Protein AF-A0A441VX85-F1 (afdb_monomer)

Foldseek 3Di:
DDDDDDDPPPPPPPPPPPPPPDPPPQVQFQHFPVVVDVSLDPQKDKDKFWDKEFPFKFFLQWAADLFPHHGIDDPDPDDDDPPDDPPLGMDGDRPDIDTDPQKMWMWIDRHQFWIWIFMDGNRGTFKIKIFTQQAPDWDWDDPPPCPPDPDIDTFGDAGNQDDDPVQVVVVVVQVVVVQKAWDPHPHDDLPPCSLVVPLDPDCNVVVSVVVVQDELDDPDPSPSDDDPPPWDKIKIKHKAPPPVQKIKIWIKIFTWDDDPPDTDRDGIGTGMMMIGRRVNSSVSSVVCVVVVVVVSVVSNVSSVVSVVVVVVVVVVVCVVVVVDD

Sequence (325 aa):
MKSVLLGACLALSLSSTAPAQTFDWSGHLGKPFADLEAALGKAAQCDRGGFSIPVKWVGLDTTLEDDLYDPVRTNDFAPITLSGPVDLSSDRDEERFFKVDRVSYLTCVLGREATATAYAADDLVVRINIEYDRCESRAKRKPFGFQDTTFEFFACEGVDMTEKNFDTALYQSIKARGKPGYNKQGDPGMLNFAWSGSAHGAFAATERRTMVDFGCDIRGEASRQLPPSVMKYRCLIDVENGDPSRWSATAMYEIFSPGIVFDDVSTRLTARRLFIDMPAEQAAAAAIRPELQAMIDGIKTQISDRKAQKASDDGAVSNVLGAGN

Secondary structure (DSSP, 8-state):
------------------------SGGGTTS-HHHHHHHHGGGEEEEEEEEEEE--EEETT-EE-S-SSS-EE--------TTS---SSEEE-TT-EEEEEEEEEEEEEETTTEEEEEEEETTEEEEEEEEE--EEEEEEEPPTT-TT----EEEEEEE-----HHHHHHHHHHHHHT--EEESSSSS-TT-TTTTS---STTHHHHHHHHHH-SS----SS----S-TTS-EEEEEEEEEEETTEEEEEEEEEEEEPPSSS-EEEEEEEEEEEEEEHHHHHHHHHHHHHHHHHHHHHHHHHHHHHHHHHHHHHHHHHHHTT---

pLDDT: mean 75.91, std 17.59, range [29.48, 96.12]

Solvent-accessible surface area (backbone atoms only — not comparable to full-atom values): 18665 Å² total; per-residue (Å²): 138,82,88,87,81,87,81,80,78,75,75,74,74,74,75,72,77,64,75,74,78,74,79,65,67,71,80,41,54,71,31,43,63,68,60,50,51,61,71,54,36,92,63,39,53,72,50,76,48,80,35,65,36,78,56,39,64,45,38,79,73,44,46,80,52,89,38,71,78,71,26,75,44,53,82,78,81,72,77,88,62,94,86,55,81,82,70,50,66,50,48,78,38,88,85,37,60,48,77,39,89,56,33,34,36,38,42,27,36,41,68,83,50,29,38,36,41,34,34,21,45,80,58,24,23,24,35,38,41,35,40,42,50,36,49,58,38,73,42,79,37,62,60,88,95,44,90,87,55,88,61,67,44,75,33,48,44,60,53,49,79,72,71,46,76,66,28,58,53,50,50,52,53,48,59,73,68,72,40,80,16,22,28,97,76,65,63,50,38,93,84,34,59,65,22,48,70,54,70,56,74,95,49,24,66,58,54,53,54,59,46,69,73,52,52,60,69,70,98,50,98,62,53,59,47,80,70,66,96,86,60,54,65,33,30,41,36,34,49,52,37,94,42,72,52,49,32,35,38,40,15,23,37,38,31,44,41,90,47,99,86,57,69,41,81,71,43,50,43,58,31,31,37,38,38,38,32,47,63,55,38,46,51,46,20,59,69,50,41,66,63,54,48,52,55,51,50,54,51,37,48,52,32,49,51,53,44,51,49,51,55,50,51,52,48,52,51,35,48,75,70,68,70,55,133

Radius of gyration: 26.89 Å; Cα contacts (8 Å, |Δi|>4): 531; chains: 1; bounding box: 54×55×121 Å

Mean predicted aligned error: 12.16 Å

Structure (mmCIF, N/CA/C/O backbone):
data_AF-A0A441VX85-F1
#
_entry.id   AF-A0A441VX85-F1
#
loop_
_atom_site.group_PDB
_atom_site.id
_atom_site.type_symbol
_atom_site.label_atom_id
_atom_site.label_alt_id
_atom_site.label_comp_id
_atom_site.label_asym_id
_atom_site.label_entity_id
_atom_site.label_seq_id
_atom_site.pdbx_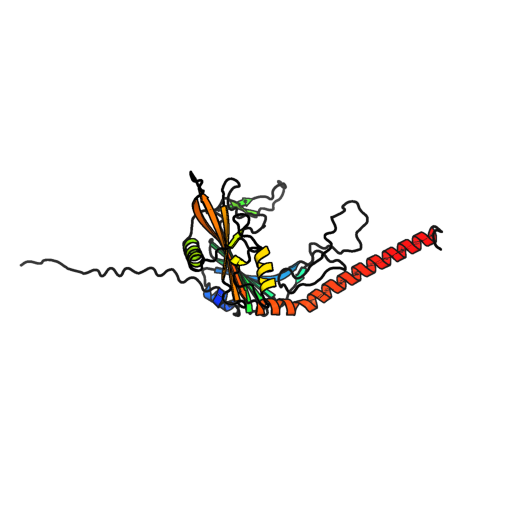PDB_ins_code
_atom_site.Cartn_x
_atom_site.Cartn_y
_atom_site.Cartn_z
_atom_site.occupancy
_atom_site.B_iso_or_equiv
_atom_site.auth_seq_id
_atom_site.auth_comp_id
_atom_site.auth_asym_id
_atom_site.auth_atom_id
_atom_site.pdbx_PDB_model_num
ATOM 1 N N . MET A 1 1 ? 28.951 -34.126 -66.355 1.00 36.88 1 MET A N 1
ATOM 2 C CA . MET A 1 1 ? 30.115 -33.548 -65.643 1.00 36.88 1 MET A CA 1
ATOM 3 C C . MET A 1 1 ? 29.749 -32.156 -65.152 1.00 36.88 1 MET A C 1
ATOM 5 O O . MET A 1 1 ? 29.205 -31.401 -65.942 1.00 36.88 1 MET A O 1
ATOM 9 N N . LYS A 1 2 ? 30.125 -31.858 -63.899 1.00 31.45 2 LYS A N 1
ATOM 10 C CA . LYS A 1 2 ? 30.098 -30.565 -63.183 1.00 31.45 2 LYS A CA 1
ATOM 11 C C . LYS A 1 2 ? 28.776 -30.133 -62.525 1.00 31.45 2 LYS A C 1
ATOM 13 O O . LYS A 1 2 ? 27.926 -29.496 -63.129 1.00 31.45 2 LYS A O 1
ATOM 18 N N . SER A 1 3 ? 28.706 -30.439 -61.228 1.00 37.28 3 SER A N 1
ATOM 19 C CA . SER A 1 3 ? 28.087 -29.627 -60.174 1.00 37.28 3 SER A CA 1
ATOM 20 C C . SER A 1 3 ? 28.589 -28.179 -60.205 1.00 37.28 3 SER A C 1
ATOM 22 O O . SER A 1 3 ? 29.729 -27.972 -60.615 1.00 37.28 3 SER A O 1
ATOM 24 N N . VAL A 1 4 ? 27.804 -27.229 -59.673 1.00 35.66 4 VAL A N 1
ATOM 25 C CA . VAL A 1 4 ? 28.263 -26.151 -58.766 1.00 35.66 4 VAL A CA 1
ATOM 26 C C . VAL A 1 4 ? 27.056 -25.396 -58.171 1.00 35.66 4 VAL A C 1
ATOM 28 O O . VAL A 1 4 ? 26.258 -24.796 -58.878 1.00 35.66 4 VAL A O 1
ATOM 31 N N . LEU A 1 5 ? 27.000 -25.508 -56.841 1.00 35.88 5 LEU A N 1
ATOM 32 C CA . LEU A 1 5 ? 26.543 -24.620 -55.765 1.00 35.88 5 LEU A CA 1
ATOM 33 C C . LEU A 1 5 ? 25.112 -24.055 -55.642 1.00 35.88 5 LEU A C 1
ATOM 35 O O . LEU A 1 5 ? 24.613 -23.265 -56.435 1.00 35.88 5 LEU A O 1
ATOM 39 N N . LEU A 1 6 ? 24.578 -24.399 -54.462 1.00 36.78 6 LEU A N 1
ATOM 40 C CA . LEU A 1 6 ? 23.536 -23.768 -53.667 1.00 36.78 6 LEU A CA 1
ATOM 41 C C . LEU A 1 6 ? 23.655 -22.237 -53.596 1.00 36.78 6 LEU A C 1
ATOM 43 O O . LEU A 1 6 ? 24.704 -21.703 -53.241 1.00 36.78 6 LEU A O 1
ATOM 47 N N . GLY A 1 7 ? 22.515 -21.570 -53.752 1.00 33.25 7 GLY A N 1
ATOM 48 C CA . GLY A 1 7 ? 22.251 -20.235 -53.224 1.00 33.25 7 GLY A CA 1
ATOM 49 C C . GLY A 1 7 ? 20.973 -20.271 -52.394 1.00 33.25 7 GLY A C 1
ATOM 50 O O . GLY A 1 7 ? 19.927 -19.819 -52.844 1.00 33.25 7 GLY A O 1
ATOM 51 N N . ALA A 1 8 ? 21.034 -20.871 -51.204 1.00 34.97 8 ALA A N 1
ATOM 52 C CA . ALA A 1 8 ? 19.975 -20.720 -50.215 1.00 34.97 8 ALA A CA 1
ATOM 53 C C . ALA A 1 8 ? 20.065 -19.296 -49.651 1.00 34.97 8 ALA A C 1
ATOM 55 O O . ALA A 1 8 ? 20.907 -19.010 -48.801 1.00 34.97 8 ALA A O 1
ATOM 56 N N . CYS A 1 9 ? 19.211 -18.393 -50.136 1.00 31.92 9 CYS A N 1
ATOM 57 C CA . CYS A 1 9 ? 18.891 -17.172 -49.408 1.00 31.92 9 CYS A CA 1
ATOM 58 C C . CYS A 1 9 ? 18.225 -17.587 -48.093 1.00 31.92 9 CYS A C 1
ATOM 60 O O . CYS A 1 9 ? 17.014 -17.795 -48.038 1.00 31.92 9 CYS A O 1
ATOM 62 N N . LEU A 1 10 ? 19.025 -17.715 -47.029 1.00 34.72 10 LEU A N 1
ATOM 63 C CA . LEU A 1 10 ? 18.523 -17.529 -45.677 1.00 34.72 10 LEU A CA 1
ATOM 64 C C . LEU A 1 10 ? 17.959 -16.108 -45.628 1.00 34.72 10 LEU A C 1
ATOM 66 O O . LEU A 1 10 ? 18.687 -15.136 -45.430 1.00 34.72 10 LEU A O 1
ATOM 70 N N . ALA A 1 11 ? 16.648 -15.990 -45.812 1.00 34.91 11 ALA A N 1
ATOM 71 C CA . ALA A 1 11 ? 15.911 -14.933 -45.159 1.00 34.91 11 ALA A CA 1
ATOM 72 C C . ALA A 1 11 ? 16.120 -15.165 -43.660 1.00 34.91 11 ALA A C 1
ATOM 74 O O . ALA A 1 11 ? 15.446 -15.987 -43.042 1.00 34.91 11 ALA A O 1
ATOM 75 N N . LEU A 1 12 ? 17.127 -14.495 -43.096 1.00 32.75 12 LEU A N 1
ATOM 76 C CA . LEU A 1 12 ? 17.170 -14.196 -41.677 1.00 32.75 12 LEU A CA 1
ATOM 77 C C . LEU A 1 12 ? 15.897 -13.401 -41.403 1.00 32.75 12 LEU A C 1
ATOM 79 O O . LEU A 1 12 ? 15.866 -12.177 -41.521 1.00 32.75 12 LEU A O 1
ATOM 83 N N . SER A 1 13 ? 14.825 -14.121 -41.077 1.00 31.81 13 SER A N 1
ATOM 84 C CA . SER A 1 13 ? 13.782 -13.609 -40.217 1.00 31.81 13 SER A CA 1
ATOM 85 C C . SER A 1 13 ? 14.503 -13.190 -38.944 1.00 31.81 13 SER A C 1
ATOM 87 O O . SER A 1 13 ? 14.750 -13.996 -38.048 1.00 31.81 13 SER A O 1
ATOM 89 N N . LEU A 1 14 ? 14.933 -11.929 -38.924 1.00 34.97 14 LEU A N 1
ATOM 90 C CA . LEU A 1 14 ? 15.109 -11.168 -37.710 1.00 34.97 14 LEU A CA 1
ATOM 91 C C . LEU A 1 14 ? 13.767 -11.295 -37.008 1.00 34.97 14 LEU A C 1
ATOM 93 O O . LEU A 1 14 ? 12.822 -10.567 -37.308 1.00 34.97 14 LEU A O 1
ATOM 97 N N . SER A 1 15 ? 13.664 -12.303 -36.147 1.00 30.22 15 SER A N 1
ATOM 98 C CA . SER A 1 15 ? 12.676 -12.345 -35.096 1.00 30.22 15 SER A CA 1
ATOM 99 C C . SER A 1 15 ? 12.932 -11.074 -34.313 1.00 30.22 15 SER A C 1
ATOM 101 O O . SER A 1 15 ? 13.804 -11.031 -33.449 1.00 30.22 15 SER A O 1
ATOM 103 N N . SER A 1 16 ? 12.242 -10.000 -34.697 1.00 29.48 16 SER A N 1
ATOM 104 C CA . SER A 1 16 ? 12.072 -8.848 -33.847 1.00 29.48 16 SER A CA 1
ATOM 105 C C . SER A 1 16 ? 11.519 -9.437 -32.564 1.00 29.48 16 SER A C 1
ATOM 107 O O . SER A 1 16 ? 10.366 -9.873 -32.523 1.00 29.48 16 SER A O 1
ATOM 109 N N . THR A 1 17 ? 12.364 -9.549 -31.547 1.00 32.19 17 THR A N 1
ATOM 110 C CA . THR A 1 17 ? 11.911 -9.730 -30.183 1.00 32.19 17 THR A CA 1
ATOM 111 C C . THR A 1 17 ? 11.148 -8.457 -29.874 1.00 32.19 17 THR A C 1
ATOM 113 O O . THR A 1 17 ? 11.707 -7.472 -29.394 1.00 32.19 17 THR A O 1
ATOM 116 N N . ALA A 1 18 ? 9.872 -8.457 -30.264 1.00 30.92 18 ALA A N 1
ATOM 117 C CA . ALA A 1 18 ? 8.873 -7.594 -29.689 1.00 30.92 18 ALA A CA 1
ATOM 118 C C . ALA A 1 18 ? 9.107 -7.640 -28.174 1.00 30.92 18 ALA A C 1
ATOM 120 O O . ALA A 1 18 ? 9.364 -8.734 -27.649 1.00 30.92 18 ALA A O 1
ATOM 121 N N . PRO A 1 19 ? 9.113 -6.490 -27.484 1.00 37.19 19 PRO A N 1
ATOM 122 C CA . PRO A 1 19 ? 9.265 -6.496 -26.040 1.00 37.19 19 PRO A CA 1
ATOM 123 C C . PRO A 1 19 ? 8.229 -7.477 -25.497 1.00 37.19 19 PRO A C 1
ATOM 125 O O . PRO A 1 19 ? 7.075 -7.444 -25.933 1.00 37.19 19 PRO A O 1
ATOM 128 N N . ALA A 1 20 ? 8.667 -8.405 -24.638 1.00 35.66 20 ALA A N 1
ATOM 129 C CA . ALA A 1 20 ? 7.772 -9.298 -23.917 1.00 35.66 20 ALA A CA 1
ATOM 130 C C . ALA A 1 20 ? 6.567 -8.466 -23.474 1.00 35.66 20 ALA A C 1
ATOM 132 O O . ALA A 1 20 ? 6.769 -7.430 -22.837 1.00 35.66 20 ALA A O 1
ATOM 133 N N . GLN A 1 21 ? 5.366 -8.844 -23.929 1.00 46.38 21 GLN A N 1
ATOM 134 C CA . GLN A 1 21 ? 4.139 -8.106 -23.655 1.00 46.38 21 GLN A CA 1
ATOM 135 C C . GLN A 1 21 ? 4.128 -7.764 -22.168 1.00 46.38 21 GLN A C 1
ATOM 137 O O . GLN A 1 21 ? 4.115 -8.652 -21.316 1.00 46.38 21 GLN A O 1
ATOM 142 N N . THR A 1 22 ? 4.252 -6.476 -21.858 1.00 66.94 22 THR A N 1
ATOM 143 C CA . THR A 1 22 ? 4.208 -5.995 -20.485 1.00 66.94 22 THR A CA 1
ATOM 144 C C . THR A 1 22 ? 2.856 -6.400 -19.929 1.00 66.94 22 THR A C 1
ATOM 146 O O . THR A 1 22 ? 1.836 -5.997 -20.483 1.00 66.94 22 THR A O 1
ATOM 149 N N . PHE A 1 23 ? 2.852 -7.227 -18.886 1.00 82.81 23 PHE A N 1
ATOM 150 C CA . PHE A 1 23 ? 1.632 -7.678 -18.230 1.00 82.81 23 PHE A CA 1
ATOM 151 C C . PHE A 1 23 ? 0.723 -6.47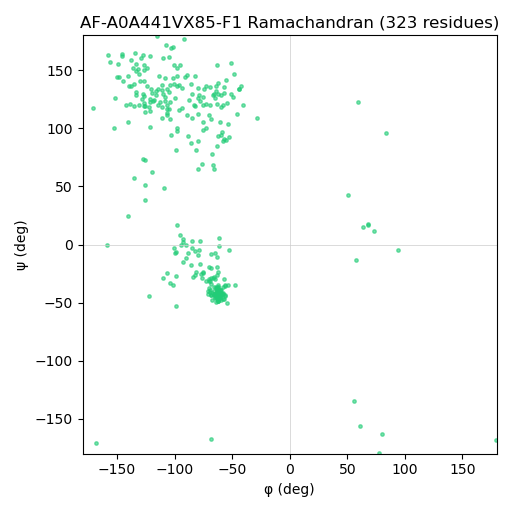8 -17.906 1.00 82.81 23 PHE A C 1
ATOM 153 O O . PHE A 1 23 ? 1.182 -5.505 -17.294 1.00 82.81 23 PHE A O 1
ATOM 160 N N . ASP A 1 24 ? -0.539 -6.532 -18.339 1.00 88.31 24 ASP A N 1
ATOM 161 C CA . ASP A 1 24 ? -1.513 -5.453 -18.144 1.00 88.31 24 ASP A CA 1
ATOM 162 C C . ASP A 1 24 ? -2.127 -5.527 -16.742 1.00 88.31 24 ASP A C 1
ATOM 164 O O . ASP A 1 24 ? -3.220 -6.044 -16.531 1.00 88.31 24 ASP A O 1
ATOM 168 N N . TRP A 1 25 ? -1.394 -4.996 -15.766 1.00 91.25 25 TRP A N 1
ATOM 169 C CA . TRP A 1 25 ? -1.829 -4.930 -14.372 1.00 91.25 25 TRP A CA 1
ATOM 170 C C . TRP A 1 25 ? -3.127 -4.137 -14.193 1.00 91.25 25 TRP A C 1
ATOM 172 O O . TRP A 1 25 ? -4.011 -4.561 -13.452 1.00 91.25 25 TRP A O 1
ATOM 182 N N . SER A 1 26 ? -3.265 -3.010 -14.894 1.00 90.56 26 SER A N 1
ATOM 183 C CA . SER A 1 26 ? -4.465 -2.168 -14.848 1.00 90.56 26 SER A CA 1
ATOM 184 C C . SER A 1 26 ? -5.711 -2.894 -15.351 1.00 90.56 26 SER A C 1
ATOM 186 O O . SER A 1 26 ? -6.790 -2.716 -14.790 1.00 90.56 26 SER A O 1
ATOM 188 N N . GLY A 1 27 ? -5.563 -3.764 -16.353 1.00 91.69 27 GLY A N 1
ATOM 189 C CA . GLY A 1 27 ? -6.642 -4.582 -16.901 1.00 91.69 27 GLY A CA 1
ATOM 190 C C . GLY A 1 27 ? -7.221 -5.618 -15.932 1.00 91.69 27 GLY A C 1
ATOM 191 O O . GLY A 1 27 ? -8.224 -6.250 -16.270 1.00 91.69 27 GLY A O 1
ATOM 192 N N . HIS A 1 28 ? -6.624 -5.803 -14.750 1.00 94.19 28 HIS A N 1
ATOM 193 C CA . HIS A 1 28 ? -7.130 -6.680 -13.690 1.00 94.19 28 HIS A CA 1
ATOM 194 C C . HIS A 1 28 ? -7.897 -5.952 -12.580 1.00 94.19 28 HIS A C 1
ATOM 196 O O . HIS A 1 28 ? -8.509 -6.617 -11.747 1.00 94.19 28 HIS A O 1
ATOM 202 N N . LEU A 1 29 ? -7.930 -4.615 -12.578 1.00 94.56 29 LEU A N 1
ATOM 203 C CA . LEU A 1 29 ? -8.808 -3.861 -11.681 1.00 94.56 29 LEU A CA 1
ATOM 204 C C . LEU A 1 29 ? -10.283 -4.152 -12.012 1.00 94.56 29 LEU A C 1
ATOM 206 O O . LEU A 1 29 ? -10.679 -4.207 -13.178 1.00 94.56 29 LEU A O 1
ATOM 210 N N . GLY A 1 30 ? -11.096 -4.350 -10.977 1.00 94.69 30 GLY A N 1
ATOM 211 C CA . GLY A 1 30 ? -12.508 -4.712 -11.077 1.00 94.69 30 GLY A CA 1
ATOM 212 C C . GLY A 1 30 ? -12.768 -6.155 -11.518 1.00 94.69 30 GLY A C 1
ATOM 213 O O . GLY A 1 30 ? -13.905 -6.475 -11.861 1.00 94.69 30 GLY A O 1
ATOM 214 N N . LYS A 1 31 ? -11.745 -7.020 -11.541 1.00 96.06 31 LYS A N 1
ATOM 215 C CA . LYS A 1 31 ? -11.880 -8.451 -11.854 1.00 96.06 31 LYS A CA 1
ATOM 216 C C . LYS A 1 31 ? -11.654 -9.329 -10.620 1.00 96.06 31 LYS A C 1
ATOM 218 O O . LYS A 1 31 ? -11.019 -8.864 -9.671 1.00 96.06 31 LYS A O 1
ATOM 223 N N . PRO A 1 32 ? -12.118 -10.590 -10.637 1.00 95.81 32 PRO A N 1
ATOM 224 C CA . PRO A 1 32 ? -11.825 -11.554 -9.584 1.00 95.81 32 PRO A CA 1
ATOM 225 C C . PRO A 1 32 ? -10.346 -11.902 -9.452 1.00 95.81 32 PRO A C 1
ATOM 227 O O . PRO A 1 32 ? -9.603 -11.890 -10.437 1.00 95.81 32 PRO A O 1
ATOM 230 N N . PHE A 1 33 ? -9.925 -12.322 -8.254 1.00 94.69 33 PHE A N 1
ATOM 231 C CA . PHE A 1 33 ? -8.562 -12.830 -8.044 1.00 94.69 33 PHE A CA 1
ATOM 232 C C . PHE A 1 33 ? -8.222 -14.003 -8.964 1.00 94.69 33 PHE A C 1
ATOM 234 O O . PHE A 1 33 ? -7.093 -14.089 -9.440 1.00 94.69 33 PHE A O 1
ATOM 241 N N . ALA A 1 34 ? -9.204 -14.854 -9.273 1.00 93.44 34 ALA A N 1
ATOM 242 C CA . ALA A 1 34 ? -9.017 -15.986 -10.174 1.00 93.44 34 ALA A CA 1
ATOM 243 C C . ALA A 1 34 ? -8.524 -15.556 -11.569 1.00 93.44 34 ALA A C 1
ATOM 245 O O . ALA A 1 34 ? -7.681 -16.238 -12.149 1.00 93.44 34 ALA A O 1
ATOM 246 N N . ASP A 1 35 ? -8.988 -14.412 -12.085 1.00 94.94 35 ASP A N 1
ATOM 247 C CA . ASP A 1 35 ? -8.555 -13.890 -13.386 1.00 94.94 35 ASP A CA 1
ATOM 248 C C . ASP A 1 35 ? -7.096 -13.419 -13.341 1.00 94.94 35 ASP A C 1
ATOM 250 O O . ASP A 1 35 ? -6.341 -13.628 -14.293 1.00 94.94 35 ASP A O 1
ATOM 254 N N . LEU A 1 36 ? -6.691 -12.787 -12.234 1.00 92.50 36 LEU A N 1
ATOM 255 C CA . LEU A 1 36 ? -5.312 -12.350 -12.016 1.00 92.50 36 LEU A CA 1
ATOM 256 C C . LEU A 1 36 ? -4.370 -13.552 -11.853 1.00 92.50 36 LEU A C 1
ATOM 258 O O . LEU A 1 36 ? -3.339 -13.616 -12.520 1.00 92.50 36 LEU A O 1
ATOM 262 N N . GLU A 1 37 ? -4.736 -14.534 -11.026 1.00 92.06 37 GLU A N 1
ATOM 263 C CA . GLU A 1 37 ? -3.966 -15.772 -10.839 1.00 92.06 37 GLU A CA 1
ATOM 264 C C . GLU A 1 37 ? -3.823 -16.548 -12.153 1.00 92.06 37 GLU A C 1
ATOM 266 O O . GLU A 1 37 ? -2.728 -16.998 -12.498 1.00 92.06 37 GLU A O 1
ATOM 271 N N . ALA A 1 38 ? -4.909 -16.665 -12.924 1.00 91.56 38 ALA A N 1
ATOM 272 C CA . ALA A 1 38 ? -4.893 -17.338 -14.218 1.00 91.56 38 ALA A CA 1
ATOM 273 C C . ALA A 1 38 ? -3.967 -16.637 -15.222 1.00 91.56 38 ALA A C 1
ATOM 275 O O . ALA A 1 38 ? -3.237 -17.313 -15.951 1.00 91.56 38 ALA A O 1
ATOM 276 N N . ALA A 1 39 ? -3.966 -15.300 -15.246 1.00 91.38 39 ALA A N 1
ATOM 277 C CA . ALA A 1 39 ? -3.113 -14.520 -16.139 1.00 91.38 39 ALA A CA 1
ATOM 278 C C . ALA A 1 39 ? -1.628 -14.585 -15.752 1.00 91.38 39 ALA A C 1
ATOM 280 O O . ALA A 1 39 ? -0.769 -14.647 -16.632 1.00 91.38 39 ALA A O 1
ATOM 281 N N . LEU A 1 40 ? -1.313 -14.600 -14.452 1.00 89.44 40 LEU A N 1
ATOM 282 C CA . LEU A 1 40 ? 0.057 -14.793 -13.962 1.00 89.44 40 LEU A CA 1
ATOM 283 C C . LEU A 1 40 ? 0.558 -16.226 -14.210 1.00 89.44 40 LEU A C 1
ATOM 285 O O . LEU A 1 40 ? 1.748 -16.455 -14.452 1.00 89.44 40 LEU A O 1
ATOM 289 N N . GLY A 1 41 ? -0.360 -17.193 -14.191 1.00 86.50 41 GLY A N 1
ATOM 290 C CA . GLY A 1 41 ? -0.092 -18.589 -14.492 1.00 86.50 41 GLY A CA 1
ATOM 291 C C . GLY A 1 41 ? 0.914 -19.227 -13.531 1.00 86.50 41 GLY A C 1
ATOM 292 O O . GLY A 1 41 ? 1.126 -18.788 -12.405 1.00 86.50 41 GLY A O 1
ATOM 293 N N . LYS A 1 42 ? 1.584 -20.289 -13.993 1.00 81.69 42 LYS A N 1
ATOM 294 C CA . LYS A 1 42 ? 2.505 -21.096 -13.165 1.00 81.69 42 LYS A CA 1
ATOM 295 C C . LYS A 1 42 ? 3.793 -20.374 -12.750 1.00 81.69 42 LYS A C 1
ATOM 297 O O . LYS A 1 42 ? 4.580 -20.939 -11.998 1.00 81.69 42 LYS A O 1
ATOM 302 N N . ALA A 1 43 ? 4.045 -19.181 -13.285 1.00 78.31 43 ALA A N 1
ATOM 303 C CA . ALA A 1 43 ? 5.219 -18.385 -12.943 1.00 78.31 43 ALA A CA 1
ATOM 304 C C . ALA A 1 43 ? 5.071 -17.670 -11.589 1.00 78.31 43 ALA A C 1
ATOM 306 O O . ALA A 1 43 ? 6.076 -17.234 -11.026 1.00 78.31 43 ALA A O 1
ATOM 307 N N . ALA A 1 44 ? 3.843 -17.566 -11.070 1.00 86.88 44 ALA A N 1
ATOM 308 C CA . ALA A 1 44 ? 3.546 -16.961 -9.783 1.00 86.88 44 ALA A CA 1
ATOM 309 C C . ALA A 1 44 ? 3.148 -18.013 -8.742 1.00 86.88 44 ALA A C 1
ATOM 311 O O . ALA A 1 44 ? 2.454 -18.983 -9.047 1.00 86.88 44 ALA A O 1
ATOM 312 N N . GLN A 1 45 ? 3.574 -17.798 -7.500 1.00 91.06 45 GLN A N 1
ATOM 313 C CA . GLN A 1 45 ? 3.071 -18.521 -6.332 1.00 91.06 45 GLN A CA 1
ATOM 314 C C . GLN A 1 45 ? 2.187 -17.569 -5.544 1.00 91.06 45 GLN A C 1
ATOM 316 O O . GLN A 1 45 ? 2.692 -16.567 -5.042 1.00 91.06 45 GLN A O 1
ATOM 321 N N . CYS A 1 46 ? 0.888 -17.848 -5.495 1.00 91.69 46 CYS A N 1
ATOM 322 C CA . CYS A 1 46 ? -0.091 -16.944 -4.912 1.00 91.69 46 CYS A CA 1
ATOM 323 C C . CYS A 1 46 ? -0.734 -17.536 -3.660 1.00 91.69 46 CYS A C 1
ATOM 325 O O . CYS A 1 46 ? -1.189 -18.678 -3.681 1.00 91.69 46 CYS A O 1
ATOM 327 N N . ASP A 1 47 ? -0.814 -16.720 -2.613 1.00 93.50 47 ASP A N 1
ATOM 328 C CA . ASP A 1 47 ? -1.478 -17.027 -1.352 1.00 93.50 47 ASP A CA 1
ATOM 329 C C . ASP A 1 47 ? -2.541 -15.967 -1.052 1.00 93.50 47 ASP A C 1
ATOM 331 O O . ASP A 1 47 ? -2.314 -14.763 -1.209 1.00 93.50 47 ASP A O 1
ATOM 335 N N . ARG A 1 48 ? -3.717 -16.414 -0.606 1.00 93.44 48 ARG A N 1
ATOM 336 C CA . ARG A 1 48 ? -4.831 -15.540 -0.214 1.00 93.44 48 ARG A CA 1
ATOM 337 C C . ARG A 1 48 ? -4.858 -15.348 1.297 1.00 93.44 48 ARG A C 1
ATOM 339 O O . ARG A 1 48 ? -4.603 -16.288 2.048 1.00 93.44 48 ARG A O 1
ATOM 346 N N . GLY A 1 49 ? -5.241 -14.156 1.743 1.00 90.81 49 GLY A N 1
ATOM 347 C CA . GLY A 1 49 ? -5.376 -13.832 3.159 1.00 90.81 49 GLY A CA 1
ATOM 348 C C . GLY A 1 49 ? -6.511 -12.855 3.452 1.00 90.81 49 GLY A C 1
ATOM 349 O O . GLY A 1 49 ? -7.028 -12.171 2.566 1.00 90.81 49 GLY A O 1
ATOM 350 N N . GLY A 1 50 ? -6.919 -12.816 4.721 1.00 91.31 50 GLY A N 1
ATOM 351 C CA . GLY A 1 50 ? -7.912 -11.865 5.220 1.00 91.31 50 GLY A CA 1
ATOM 352 C C . GLY A 1 50 ? -7.283 -10.511 5.529 1.00 91.31 50 GLY A C 1
ATOM 353 O O . GLY A 1 50 ? -6.146 -10.449 5.993 1.00 91.31 50 GLY A O 1
ATOM 354 N N . PHE A 1 51 ? -8.021 -9.431 5.287 1.00 90.75 51 PHE A N 1
ATOM 355 C CA . PHE A 1 51 ? -7.560 -8.083 5.587 1.00 90.75 51 PHE A CA 1
ATOM 356 C C . PHE A 1 51 ? -7.975 -7.649 7.000 1.00 90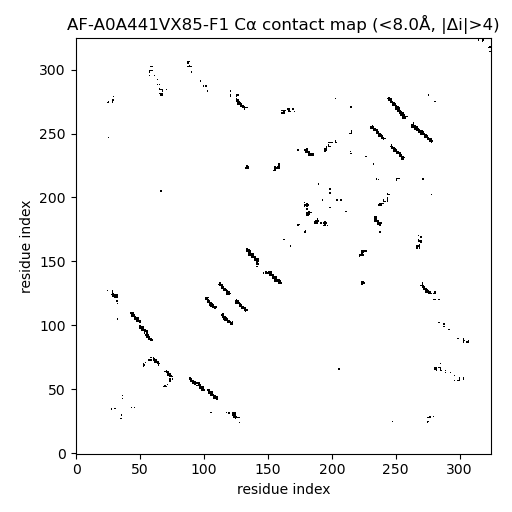.75 51 PHE A C 1
ATOM 358 O O . PHE A 1 51 ? -9.055 -7.987 7.490 1.00 90.75 51 PHE A O 1
ATOM 365 N N . SER A 1 52 ? -7.110 -6.890 7.669 1.00 91.00 52 SER A N 1
ATOM 366 C CA . SER A 1 52 ? -7.391 -6.345 8.994 1.00 91.00 52 SER A CA 1
ATOM 367 C C . SER A 1 52 ? -6.771 -4.969 9.159 1.00 91.00 52 SER A C 1
ATOM 369 O O . SER A 1 52 ? -5.631 -4.751 8.747 1.00 91.00 52 SER A O 1
ATOM 371 N N . ILE A 1 53 ? -7.496 -4.076 9.822 1.00 89.38 53 ILE A N 1
ATOM 372 C CA . ILE A 1 53 ? -7.055 -2.713 10.106 1.00 89.38 53 ILE A CA 1
ATOM 373 C C . ILE A 1 53 ? -6.535 -2.656 11.546 1.00 89.38 53 ILE A C 1
ATOM 375 O O . ILE A 1 53 ? -7.262 -3.051 12.461 1.00 89.38 53 ILE A O 1
ATOM 379 N N . PRO A 1 54 ? -5.301 -2.184 11.790 1.00 87.06 54 PRO A N 1
ATOM 380 C CA . PRO A 1 54 ? -4.809 -1.985 13.149 1.00 87.06 54 PRO A CA 1
ATOM 381 C C . PRO A 1 54 ? -5.586 -0.859 13.848 1.00 87.06 54 PRO A C 1
ATOM 383 O O . PRO A 1 54 ? -5.665 0.253 13.335 1.00 87.06 54 PRO A O 1
ATOM 386 N N . VAL A 1 55 ? -6.110 -1.121 15.049 1.00 88.25 55 VAL A N 1
ATOM 387 C CA . VAL A 1 55 ? -6.836 -0.135 15.878 1.00 88.25 55 VAL A CA 1
ATOM 388 C C . VAL A 1 55 ? -6.097 0.030 17.202 1.00 88.25 55 VAL A C 1
ATOM 390 O O . VAL A 1 55 ? -6.585 -0.313 18.273 1.00 88.25 55 VAL A O 1
ATOM 393 N N . LYS A 1 56 ? -4.857 0.514 17.106 1.00 85.19 56 LYS A N 1
ATOM 394 C CA . LYS A 1 56 ? -3.897 0.471 18.218 1.00 85.19 56 LYS A CA 1
ATOM 395 C C . LYS A 1 56 ? -4.154 1.503 19.316 1.00 85.19 56 LYS A C 1
ATOM 397 O O . LYS A 1 56 ? -3.768 1.285 20.462 1.00 85.19 56 LYS A O 1
ATOM 402 N N . TRP A 1 57 ? -4.744 2.637 18.946 1.00 85.50 57 TRP A N 1
ATOM 403 C CA . TRP A 1 57 ? -4.904 3.804 19.811 1.00 85.50 57 TRP A CA 1
ATOM 404 C C . TRP A 1 57 ? -6.258 4.456 19.568 1.00 85.50 57 TRP A C 1
ATOM 406 O O . TRP A 1 57 ? -6.528 4.922 18.459 1.00 85.50 57 TRP A O 1
ATOM 416 N N . VAL A 1 58 ? -7.082 4.524 20.611 1.00 88.44 58 VAL A N 1
ATOM 417 C CA . VAL A 1 58 ? -8.386 5.192 20.571 1.00 88.44 58 VAL A CA 1
ATOM 418 C C . VAL A 1 58 ? -8.490 6.179 21.727 1.00 88.44 58 VAL A C 1
ATOM 420 O O . VAL A 1 58 ? -8.319 5.812 22.883 1.00 88.44 58 VAL A O 1
ATOM 423 N N . GLY A 1 59 ? -8.780 7.433 21.408 1.00 87.38 59 GLY A N 1
ATOM 424 C CA . GLY A 1 59 ? -9.152 8.497 22.332 1.00 87.38 59 GLY A CA 1
ATOM 425 C C . GLY A 1 59 ? -10.586 8.964 22.080 1.00 87.38 59 GLY A C 1
ATOM 426 O O . GLY A 1 59 ? -11.281 8.491 21.176 1.00 87.38 59 GLY A O 1
ATOM 427 N N . LEU A 1 60 ? -11.058 9.926 22.875 1.00 85.81 60 LEU A N 1
ATOM 428 C CA . LEU A 1 60 ? -12.381 10.534 22.656 1.00 85.81 60 LEU A CA 1
ATOM 429 C C . LEU A 1 60 ? -12.440 11.348 21.352 1.00 85.81 60 LEU A C 1
ATOM 431 O O . LEU A 1 60 ? -13.496 11.436 20.720 1.00 85.81 60 LEU A O 1
ATOM 435 N N . ASP A 1 61 ? -11.301 11.889 20.934 1.00 86.94 61 ASP A N 1
ATOM 436 C CA . ASP A 1 61 ? -11.077 12.669 19.719 1.00 86.94 61 ASP A CA 1
ATOM 437 C C . ASP A 1 61 ? -10.859 11.808 18.463 1.00 86.94 61 ASP A C 1
ATOM 439 O O . ASP A 1 61 ? -10.792 12.362 17.368 1.00 86.94 61 ASP A O 1
ATOM 443 N N . THR A 1 62 ? -10.773 10.477 18.592 1.00 89.19 62 THR A N 1
ATOM 444 C CA . THR A 1 62 ? -10.552 9.582 17.448 1.00 89.19 62 THR A CA 1
ATOM 445 C C . THR A 1 62 ? -11.637 9.755 16.387 1.00 89.19 62 THR A C 1
ATOM 447 O O . THR A 1 62 ? -12.833 9.697 16.688 1.00 89.19 62 THR A O 1
ATOM 450 N N . THR A 1 63 ? -11.235 9.924 15.133 1.00 88.56 63 THR A N 1
ATOM 451 C CA . THR A 1 63 ? -12.112 10.049 13.969 1.00 88.56 63 THR A CA 1
ATOM 452 C C . THR A 1 63 ? -11.826 8.959 12.940 1.00 88.56 63 THR A C 1
ATOM 454 O O . THR A 1 63 ? -10.786 8.298 12.968 1.00 88.56 63 THR A O 1
ATOM 457 N N . LEU A 1 64 ? -12.788 8.764 12.034 1.00 87.75 64 LEU A N 1
ATOM 458 C CA . LEU A 1 64 ? -12.656 7.874 10.887 1.00 87.75 64 LEU A CA 1
ATOM 459 C C . LEU A 1 64 ? -12.568 8.661 9.581 1.00 87.75 64 LEU A C 1
ATOM 461 O O . LEU A 1 64 ? -13.436 9.495 9.302 1.00 87.75 64 LEU A O 1
ATOM 465 N N . GLU A 1 65 ? -11.559 8.339 8.778 1.00 81.38 65 GLU A N 1
ATOM 466 C CA . GLU A 1 65 ? -11.346 8.840 7.419 1.00 81.38 65 GLU A CA 1
ATOM 467 C C . GLU A 1 65 ? -11.807 7.813 6.372 1.00 81.38 65 GLU A C 1
ATOM 469 O O . GLU A 1 65 ? -11.822 6.609 6.626 1.00 81.38 65 GLU A O 1
ATOM 474 N N . ASP A 1 66 ? -12.158 8.290 5.174 1.00 75.06 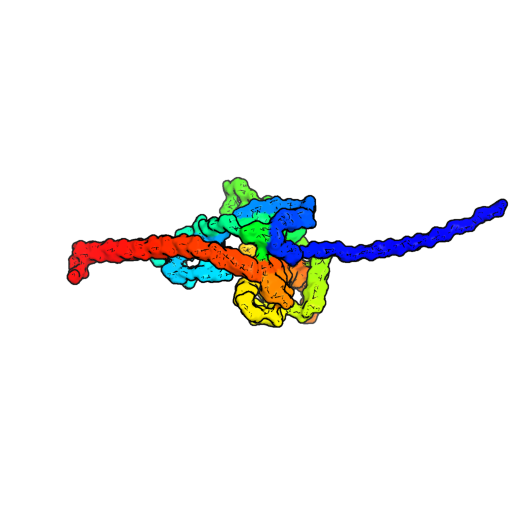66 ASP A N 1
ATOM 475 C CA . ASP A 1 66 ? -12.545 7.443 4.038 1.00 75.06 66 ASP A CA 1
ATOM 476 C C . ASP A 1 66 ? -11.294 6.862 3.341 1.00 75.06 66 ASP A C 1
ATOM 478 O O . ASP A 1 66 ? -10.970 7.196 2.200 1.00 75.06 66 ASP A O 1
ATOM 482 N N . ASP A 1 67 ? -10.558 6.017 4.067 1.00 78.94 67 ASP A N 1
ATOM 483 C CA . ASP A 1 67 ? -9.382 5.275 3.599 1.00 78.94 67 ASP A CA 1
ATOM 484 C C . ASP A 1 67 ? -9.494 3.817 4.043 1.00 78.94 67 ASP A C 1
ATOM 486 O O . ASP A 1 67 ? -9.734 3.528 5.211 1.00 78.94 67 ASP A O 1
ATOM 490 N N . LEU A 1 68 ? -9.329 2.887 3.106 1.00 82.69 68 LEU A N 1
ATOM 491 C CA . LEU A 1 68 ? -9.489 1.462 3.373 1.00 82.69 68 LEU A CA 1
ATOM 492 C C . LEU A 1 68 ? -8.396 0.888 4.292 1.00 82.69 68 LEU A C 1
ATOM 494 O O . LEU A 1 68 ? -8.635 -0.093 4.993 1.00 82.69 68 LEU A O 1
ATOM 498 N N . TYR A 1 69 ? -7.196 1.466 4.274 1.00 78.88 69 TYR A N 1
ATOM 499 C CA . TYR A 1 69 ? -5.990 0.889 4.867 1.00 78.88 69 TYR A CA 1
ATOM 500 C C . TYR A 1 69 ? -5.583 1.531 6.185 1.00 78.88 69 TYR A C 1
ATOM 502 O O . TYR A 1 69 ? -5.063 0.844 7.062 1.00 78.88 69 TYR A O 1
ATOM 510 N N . ASP A 1 70 ? -5.834 2.828 6.329 1.00 80.12 70 ASP A N 1
ATOM 511 C CA . ASP A 1 70 ? -5.543 3.575 7.554 1.00 80.12 70 ASP A CA 1
ATOM 512 C C . ASP A 1 70 ? -6.725 4.490 7.950 1.00 80.12 70 ASP A C 1
ATOM 514 O O . ASP A 1 70 ? -6.583 5.710 8.033 1.00 80.12 70 ASP A O 1
ATOM 518 N N . PRO A 1 71 ? -7.945 3.952 8.150 1.00 85.56 71 PRO A N 1
ATOM 519 C CA . PRO A 1 71 ? -9.123 4.782 8.413 1.00 85.56 71 PRO A CA 1
ATOM 520 C C . PRO A 1 71 ? -9.113 5.456 9.787 1.00 85.56 71 PRO A C 1
ATOM 522 O O . PRO A 1 71 ? -9.870 6.399 9.987 1.00 85.56 71 PRO A O 1
ATOM 525 N N . VAL A 1 72 ? -8.318 4.984 10.751 1.00 86.44 72 VAL A N 1
ATOM 526 C CA . VAL A 1 72 ? -8.389 5.443 12.147 1.00 86.44 72 VAL A CA 1
ATOM 527 C C . VAL A 1 72 ? -7.400 6.579 12.390 1.00 86.44 72 VAL A C 1
ATOM 529 O O . VAL A 1 72 ? -6.188 6.388 12.312 1.00 86.44 72 VAL A O 1
ATOM 532 N N . ARG A 1 73 ? -7.907 7.763 12.746 1.00 84.62 73 ARG A N 1
ATOM 533 C CA . ARG A 1 73 ? -7.087 8.916 13.139 1.00 84.62 73 ARG A CA 1
ATOM 534 C C . ARG A 1 73 ? -7.348 9.298 14.584 1.00 84.62 73 ARG A C 1
ATOM 536 O O . ARG A 1 73 ? -8.491 9.481 14.978 1.00 84.62 73 ARG A O 1
ATOM 543 N N . THR A 1 74 ? -6.282 9.491 15.346 1.00 76.69 74 THR A N 1
ATOM 544 C CA . THR A 1 74 ? -6.336 10.012 16.717 1.00 76.69 74 THR A CA 1
ATOM 545 C C . THR A 1 74 ? -5.389 11.205 16.771 1.00 76.69 74 THR A C 1
ATOM 547 O O . THR A 1 74 ? -4.224 11.067 16.394 1.00 76.69 74 THR A O 1
ATOM 550 N N . ASN A 1 75 ? -5.894 12.386 17.138 1.00 67.12 75 ASN A N 1
ATOM 551 C CA . ASN A 1 75 ? -5.112 13.625 17.112 1.00 67.12 75 ASN A CA 1
ATOM 552 C C . ASN A 1 75 ? -4.226 13.756 18.358 1.00 67.12 75 ASN A C 1
ATOM 554 O O . ASN A 1 75 ? -3.182 14.409 18.301 1.00 67.12 75 ASN A O 1
ATOM 558 N N . ASP A 1 76 ? -4.593 13.092 19.454 1.00 54.38 76 ASP A N 1
ATOM 559 C CA . ASP A 1 76 ? -3.796 13.061 20.676 1.00 54.38 76 ASP A CA 1
ATOM 560 C C . ASP A 1 76 ? -2.639 12.054 20.585 1.00 54.38 76 ASP A C 1
ATOM 562 O O . ASP A 1 76 ? -2.720 10.893 20.987 1.00 54.38 76 ASP A O 1
ATOM 566 N N . PHE A 1 77 ? -1.494 12.535 20.097 1.00 49.97 77 PHE A N 1
ATOM 567 C CA . PHE A 1 77 ? -0.198 11.888 20.308 1.00 49.97 77 PHE A CA 1
ATOM 568 C C . PHE A 1 77 ? 0.268 12.169 21.750 1.00 49.97 77 PHE A C 1
ATOM 570 O O . PHE A 1 77 ? 1.187 12.955 21.984 1.00 49.97 77 PHE A O 1
ATOM 577 N N . ALA A 1 78 ? -0.398 11.583 22.748 1.00 50.00 78 ALA A N 1
ATOM 578 C CA . ALA A 1 78 ? 0.036 11.714 24.136 1.00 50.00 78 ALA A CA 1
ATOM 579 C C . ALA A 1 78 ? 1.361 10.942 24.330 1.00 50.00 78 ALA A C 1
ATOM 581 O O . ALA A 1 78 ? 1.413 9.734 24.074 1.00 50.00 78 ALA A O 1
ATOM 582 N N . PRO A 1 79 ? 2.465 11.597 24.741 1.00 46.53 79 PRO A N 1
ATOM 583 C CA . PRO A 1 79 ? 3.729 10.909 24.968 1.00 46.53 79 PRO A CA 1
ATOM 584 C C . PRO A 1 79 ? 3.583 9.873 26.088 1.00 46.53 79 PRO A C 1
ATOM 586 O O . PRO A 1 79 ? 2.960 10.131 27.115 1.00 46.53 79 PRO A O 1
ATOM 589 N N . ILE A 1 80 ? 4.198 8.703 25.893 1.00 49.72 80 ILE A N 1
ATOM 590 C CA . ILE A 1 80 ? 4.205 7.601 26.861 1.00 49.72 80 ILE A CA 1
ATOM 591 C C . ILE A 1 80 ? 4.861 8.083 28.162 1.00 49.72 80 ILE A C 1
ATOM 593 O O . ILE A 1 80 ? 6.084 8.196 28.251 1.00 49.72 80 ILE A O 1
ATOM 597 N N . THR A 1 81 ? 4.068 8.322 29.200 1.00 49.12 81 THR A N 1
ATOM 598 C CA . THR A 1 81 ? 4.568 8.544 30.558 1.00 49.12 81 THR A CA 1
ATOM 599 C C . THR A 1 81 ? 4.686 7.203 31.279 1.00 49.12 81 THR A C 1
ATOM 601 O O . THR A 1 81 ? 3.747 6.722 31.900 1.00 49.1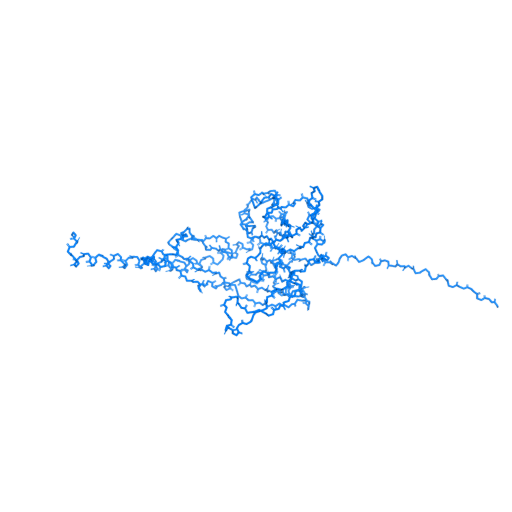2 81 THR A O 1
ATOM 604 N N . LEU A 1 82 ? 5.879 6.595 31.230 1.00 50.53 82 LEU A N 1
ATOM 605 C CA . LEU A 1 82 ? 6.208 5.342 31.942 1.00 50.53 82 LEU A CA 1
ATOM 606 C C . LEU A 1 82 ? 6.134 5.456 33.481 1.00 50.53 82 LEU A C 1
ATOM 608 O O . LEU A 1 82 ? 6.212 4.451 34.181 1.00 50.53 82 LEU A O 1
ATOM 612 N N . SER A 1 83 ? 6.007 6.671 34.012 1.00 47.78 83 SER A N 1
ATOM 613 C CA . SER A 1 83 ? 6.040 6.972 35.448 1.00 47.78 83 SER A CA 1
ATOM 614 C C . SER A 1 83 ? 5.014 8.036 35.872 1.00 47.78 83 SER A C 1
ATOM 616 O O . SER A 1 83 ? 5.204 8.717 36.879 1.00 47.78 83 SER A O 1
ATOM 618 N N . GLY A 1 84 ? 3.926 8.192 35.109 1.00 56.69 84 GLY A N 1
ATOM 619 C CA . GLY A 1 84 ? 2.833 9.127 35.404 1.00 56.69 84 GLY A CA 1
ATOM 620 C C . GLY A 1 84 ? 1.544 8.440 35.876 1.00 56.69 84 GLY A C 1
ATOM 621 O O . GLY A 1 84 ? 1.447 7.213 35.832 1.00 56.69 84 GLY A O 1
ATOM 622 N N . PRO A 1 85 ? 0.538 9.214 36.327 1.00 62.22 85 PRO A N 1
ATOM 623 C CA . PRO A 1 85 ? -0.808 8.686 36.531 1.00 62.22 85 PRO A CA 1
ATOM 624 C C . PRO A 1 85 ? -1.321 8.043 35.236 1.00 62.22 85 PRO A C 1
ATOM 626 O O . PRO A 1 85 ? -1.051 8.550 34.148 1.00 62.22 85 PRO A O 1
ATOM 629 N N . VAL A 1 86 ? -2.046 6.926 35.369 1.00 68.00 86 VAL A N 1
ATOM 630 C CA . VAL A 1 86 ? -2.641 6.210 3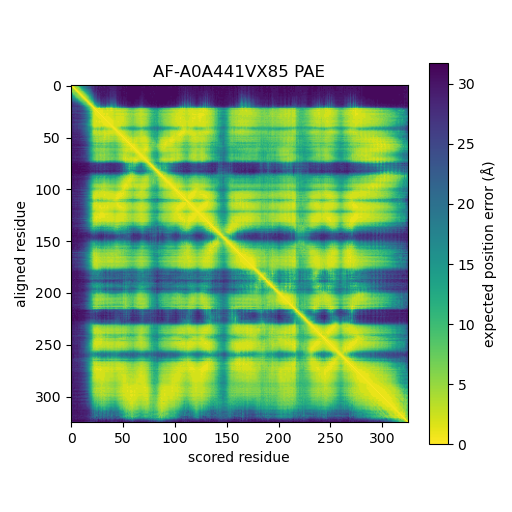4.232 1.00 68.00 86 VAL A CA 1
ATOM 631 C C . VAL A 1 86 ? -3.488 7.189 33.427 1.00 68.00 86 VAL A C 1
ATOM 633 O O . VAL A 1 86 ? -4.412 7.797 33.972 1.00 68.00 86 VAL A O 1
ATOM 636 N N . ASP A 1 87 ? -3.171 7.347 32.142 1.00 72.44 87 ASP A N 1
ATOM 637 C CA . ASP A 1 87 ? -4.003 8.132 31.243 1.00 72.44 87 ASP A CA 1
ATOM 638 C C . ASP A 1 87 ? -5.336 7.404 31.030 1.00 72.44 87 ASP A C 1
ATOM 640 O O . ASP A 1 87 ? -5.409 6.365 30.380 1.00 72.44 87 ASP A O 1
ATOM 644 N N . LEU A 1 88 ? -6.402 7.949 31.613 1.00 80.50 88 LEU A N 1
ATOM 645 C CA . LEU A 1 88 ? -7.761 7.426 31.474 1.00 80.50 88 LEU A CA 1
ATOM 646 C C . LEU A 1 88 ? -8.462 7.951 30.216 1.00 80.50 88 LEU A C 1
ATOM 648 O O . LEU A 1 88 ? -9.620 7.612 29.988 1.00 80.50 88 LEU A O 1
ATOM 652 N N . SER A 1 89 ? -7.818 8.836 29.445 1.00 80.88 89 SER A N 1
ATOM 653 C CA . SER A 1 89 ? -8.391 9.481 28.261 1.00 80.88 89 SER A CA 1
ATOM 654 C C . SER A 1 89 ? -8.184 8.745 26.953 1.00 80.88 89 SER A C 1
ATOM 656 O O . SER A 1 89 ? -8.884 9.049 25.986 1.00 80.88 89 SER A O 1
ATOM 658 N N . SER A 1 90 ? -7.324 7.737 26.969 1.00 82.75 90 SER A N 1
ATOM 659 C CA . SER A 1 90 ? -7.023 6.898 25.828 1.00 82.75 90 SER A CA 1
ATOM 660 C C . SER A 1 90 ? -7.148 5.416 26.181 1.00 82.75 90 SER A C 1
ATOM 662 O O . SER A 1 90 ? -7.181 5.007 27.346 1.00 82.75 90 SER A O 1
ATOM 664 N N . ASP A 1 91 ? -7.284 4.602 25.146 1.00 84.31 91 ASP A N 1
ATOM 665 C CA . ASP A 1 91 ? -7.211 3.155 25.192 1.00 84.31 91 ASP A CA 1
ATOM 666 C C . ASP A 1 91 ? -6.161 2.702 24.177 1.00 84.31 91 ASP A C 1
ATOM 668 O O . ASP A 1 91 ? -6.262 2.999 22.981 1.00 84.31 91 ASP A O 1
ATOM 672 N N . ARG A 1 92 ? -5.124 2.027 24.676 1.00 84.88 92 ARG A N 1
ATOM 673 C CA . ARG A 1 92 ? -4.009 1.524 23.877 1.00 84.88 92 ARG A CA 1
ATOM 674 C C . ARG A 1 92 ? -3.993 0.011 23.933 1.00 84.88 92 ARG A C 1
ATOM 676 O O . ARG A 1 92 ? -3.935 -0.572 25.013 1.00 84.88 92 ARG A O 1
ATOM 683 N N . ASP A 1 93 ? -3.943 -0.594 22.759 1.00 85.38 93 ASP A N 1
ATOM 684 C CA . ASP A 1 93 ? -3.889 -2.037 22.595 1.00 85.38 93 ASP A CA 1
ATOM 685 C C . ASP A 1 93 ? -3.174 -2.363 21.283 1.00 85.38 93 ASP A C 1
ATOM 687 O O . ASP A 1 93 ? -3.731 -2.232 20.195 1.00 85.38 93 ASP A O 1
ATOM 691 N N . GLU A 1 94 ? -1.894 -2.728 21.372 1.00 79.25 94 GLU A N 1
ATOM 692 C CA . GLU A 1 94 ? -1.058 -2.954 20.186 1.00 79.25 94 GLU A CA 1
ATOM 693 C C . GLU A 1 94 ? -1.472 -4.183 19.374 1.00 79.25 94 GLU A C 1
ATOM 695 O O . GLU A 1 94 ? -1.140 -4.265 18.188 1.00 79.25 94 GLU A O 1
ATOM 700 N N . GLU A 1 95 ? -2.206 -5.103 20.001 1.00 87.06 95 GLU A N 1
ATOM 701 C CA . GLU A 1 95 ? -2.694 -6.344 19.403 1.00 87.06 95 GLU A CA 1
ATOM 702 C C . GLU A 1 95 ? -4.116 -6.200 18.848 1.00 87.06 95 GLU A C 1
ATOM 704 O O . GLU A 1 95 ? -4.663 -7.150 18.285 1.00 87.06 95 GLU A O 1
ATOM 709 N N . ARG A 1 96 ? -4.738 -5.021 18.974 1.00 90.12 96 ARG A N 1
ATOM 710 C CA . ARG A 1 96 ? -6.099 -4.800 18.492 1.00 90.12 96 ARG A CA 1
ATOM 711 C C . ARG A 1 96 ? -6.143 -4.597 16.988 1.00 90.12 96 ARG A C 1
ATOM 713 O O . ARG A 1 96 ? -5.586 -3.643 16.436 1.00 90.12 96 ARG A O 1
ATOM 720 N N . PHE A 1 97 ? -6.931 -5.446 16.342 1.00 90.00 97 PHE A N 1
ATOM 721 C CA . PHE A 1 97 ? -7.231 -5.359 14.922 1.00 90.00 97 PHE A CA 1
ATOM 722 C C . PHE A 1 97 ? -8.738 -5.433 14.682 1.00 90.00 97 PHE A C 1
ATOM 724 O O . PHE A 1 97 ? -9.443 -6.232 15.298 1.00 90.00 97 PHE A O 1
ATOM 731 N N . PHE A 1 98 ? -9.219 -4.627 13.742 1.00 91.38 98 PHE A N 1
ATOM 732 C CA . PHE A 1 98 ? -10.545 -4.766 13.161 1.00 91.38 98 PHE A CA 1
ATOM 733 C C . PHE A 1 98 ? -10.446 -5.693 11.948 1.00 91.38 98 PHE A C 1
ATOM 735 O O . PHE A 1 98 ? -9.806 -5.361 10.947 1.00 91.38 98 PHE A O 1
ATOM 742 N N . LYS A 1 99 ? -11.028 -6.889 12.056 1.00 90.56 99 LYS A N 1
ATOM 743 C CA . LYS A 1 99 ? -11.071 -7.860 10.959 1.00 90.56 99 LYS A CA 1
ATOM 744 C C . LYS A 1 99 ? -12.103 -7.413 9.930 1.00 90.56 99 LYS A C 1
ATOM 746 O O . LYS A 1 99 ? -13.253 -7.184 10.282 1.00 90.56 99 LYS A O 1
ATOM 751 N N . VAL A 1 100 ? -11.690 -7.328 8.670 1.00 89.19 100 VAL A N 1
ATOM 752 C CA . VAL A 1 100 ? -12.561 -6.910 7.573 1.00 89.19 100 VAL A CA 1
ATOM 753 C C . VAL A 1 100 ? -12.955 -8.136 6.762 1.00 89.19 100 VAL A C 1
ATOM 755 O O . VAL A 1 100 ? -12.136 -8.693 6.039 1.00 89.19 100 VAL A O 1
ATOM 758 N N . ASP A 1 101 ? -14.211 -8.565 6.859 1.00 87.44 101 ASP A N 1
ATOM 759 C CA . ASP A 1 101 ? -14.656 -9.794 6.183 1.00 87.44 101 ASP A CA 1
ATOM 760 C C . ASP A 1 101 ? -14.886 -9.608 4.674 1.00 87.44 101 ASP A C 1
ATOM 762 O O . ASP A 1 101 ? -14.773 -10.559 3.904 1.00 87.44 101 ASP A O 1
ATOM 766 N N . ARG A 1 102 ? -15.178 -8.378 4.236 1.00 86.81 102 ARG A N 1
ATOM 767 C CA . ARG A 1 102 ? -15.471 -8.054 2.826 1.00 86.81 102 ARG A CA 1
ATOM 768 C C . ARG A 1 102 ? -14.236 -7.709 2.002 1.00 86.81 102 ARG A C 1
ATOM 770 O O . ARG A 1 102 ? -14.342 -7.540 0.790 1.00 86.81 102 ARG A O 1
ATOM 777 N N . VAL A 1 103 ? -13.080 -7.589 2.650 1.00 92.00 103 VAL A N 1
ATOM 778 C CA . VAL A 1 103 ? -11.818 -7.235 2.005 1.00 92.00 103 VAL A CA 1
ATOM 779 C C . VAL A 1 103 ? -10.834 -8.366 2.216 1.00 92.00 103 VAL A C 1
ATOM 781 O O . VAL A 1 103 ? -10.622 -8.856 3.323 1.00 92.00 103 VAL A O 1
ATOM 784 N N . SER A 1 104 ? -10.211 -8.780 1.130 1.00 94.12 104 SER A N 1
ATOM 785 C CA . SER A 1 104 ? -9.192 -9.817 1.144 1.00 94.12 104 SER A CA 1
ATOM 786 C C . SER A 1 104 ? -8.009 -9.374 0.306 1.00 94.12 104 SER A C 1
ATOM 788 O O . SER A 1 104 ? -8.090 -8.411 -0.462 1.00 94.12 104 SER A O 1
ATOM 790 N N . TYR A 1 105 ? -6.890 -10.060 0.482 1.00 94.50 105 TYR A N 1
ATOM 791 C CA . TYR A 1 105 ? -5.721 -9.847 -0.348 1.00 94.50 105 TYR A CA 1
ATOM 792 C C . TYR A 1 105 ? -5.238 -11.157 -0.956 1.00 94.50 105 TYR A C 1
ATOM 794 O O . TYR A 1 105 ? -5.439 -12.244 -0.413 1.00 94.50 105 TYR A O 1
ATOM 802 N N . LEU A 1 106 ? -4.568 -11.016 -2.089 1.00 94.62 106 LEU A N 1
ATOM 803 C CA . LEU A 1 106 ? -3.849 -12.049 -2.802 1.00 94.62 106 LEU A CA 1
ATOM 804 C C . LEU A 1 106 ? -2.402 -11.583 -2.932 1.00 94.62 106 LEU A C 1
ATOM 806 O O . LEU A 1 106 ? -2.137 -10.556 -3.555 1.00 94.62 106 LEU A O 1
ATOM 810 N N . THR A 1 107 ? -1.469 -12.336 -2.364 1.00 94.62 107 THR A N 1
ATOM 811 C CA . THR A 1 107 ? -0.035 -12.078 -2.494 1.00 94.62 107 THR A CA 1
ATOM 812 C C . THR A 1 107 ? 0.571 -13.109 -3.427 1.00 94.62 107 THR A C 1
ATOM 814 O O . THR A 1 107 ? 0.588 -14.291 -3.112 1.00 94.62 107 THR A O 1
ATOM 817 N N . CYS A 1 108 ? 1.092 -12.654 -4.559 1.00 90.50 108 CYS A N 1
ATOM 818 C CA . CYS A 1 108 ? 1.743 -13.461 -5.575 1.00 90.50 108 CYS A CA 1
ATOM 819 C C . CYS A 1 108 ? 3.243 -13.158 -5.631 1.00 90.50 108 CYS A C 1
ATOM 821 O O . CYS A 1 108 ? 3.653 -12.046 -5.969 1.00 90.50 108 CYS A O 1
ATOM 823 N N . VAL A 1 109 ? 4.074 -14.158 -5.358 1.00 89.81 109 VAL A N 1
ATOM 824 C CA . VAL A 1 109 ? 5.524 -14.097 -5.560 1.00 89.81 109 VAL A CA 1
ATOM 825 C C . VAL A 1 109 ? 5.833 -14.401 -7.027 1.00 89.81 109 VAL A C 1
ATOM 827 O O . VAL A 1 109 ? 5.518 -15.481 -7.526 1.00 89.81 109 VAL A O 1
ATOM 830 N N . LEU A 1 110 ? 6.445 -13.441 -7.722 1.00 87.50 110 LEU A N 1
ATOM 831 C CA . LEU A 1 110 ? 6.790 -13.500 -9.144 1.00 87.50 110 LEU A CA 1
ATOM 832 C C . LEU A 1 110 ? 8.268 -13.876 -9.293 1.00 87.50 110 LEU A C 1
ATOM 834 O O . LEU A 1 110 ? 9.147 -13.023 -9.457 1.00 87.50 110 LEU A O 1
ATOM 838 N N . GLY A 1 111 ? 8.550 -15.175 -9.186 1.00 83.12 111 GLY A N 1
ATOM 839 C CA . GLY A 1 111 ? 9.921 -15.683 -9.158 1.00 83.12 111 GLY A CA 1
ATOM 840 C C . GLY A 1 111 ? 10.754 -15.033 -8.044 1.00 83.12 111 GLY A C 1
ATOM 841 O O . GLY A 1 111 ? 10.298 -14.895 -6.914 1.00 83.12 111 GLY A O 1
ATOM 842 N N . ARG A 1 112 ? 11.986 -14.623 -8.363 1.00 78.56 112 ARG A N 1
ATOM 843 C CA . ARG A 1 112 ? 12.875 -13.878 -7.447 1.00 78.56 112 ARG A CA 1
ATOM 844 C C . ARG A 1 112 ? 12.745 -12.355 -7.604 1.00 78.56 112 ARG A C 1
ATOM 846 O O . ARG A 1 112 ? 13.503 -11.605 -7.010 1.00 78.56 112 ARG A O 1
ATOM 853 N N . GLU A 1 113 ? 11.851 -11.899 -8.472 1.00 81.25 113 GLU A N 1
ATOM 854 C CA . GLU A 1 113 ? 11.940 -10.559 -9.052 1.00 81.25 113 GLU A CA 1
ATOM 855 C C . GLU A 1 113 ? 10.994 -9.560 -8.407 1.00 81.25 113 GLU A C 1
ATOM 857 O O . GLU A 1 113 ? 11.325 -8.383 -8.271 1.00 81.25 113 GLU A O 1
ATOM 862 N N . ALA A 1 114 ? 9.808 -10.011 -8.007 1.00 86.44 114 ALA A N 1
ATOM 863 C CA . ALA A 1 114 ? 8.816 -9.135 -7.415 1.00 86.44 114 ALA A CA 1
ATOM 864 C C . ALA A 1 114 ? 7.798 -9.900 -6.571 1.00 86.44 114 ALA A C 1
ATOM 866 O O . ALA A 1 114 ? 7.627 -11.111 -6.687 1.00 86.44 114 ALA A O 1
ATOM 867 N N . THR A 1 115 ? 7.084 -9.164 -5.731 1.00 89.50 115 THR A N 1
ATOM 868 C CA . THR A 1 115 ? 5.877 -9.611 -5.041 1.00 89.50 115 THR A CA 1
ATOM 869 C C . THR A 1 115 ? 4.741 -8.671 -5.416 1.00 89.50 115 THR A C 1
ATOM 871 O O . THR A 1 115 ? 4.870 -7.458 -5.267 1.00 89.50 115 THR A O 1
ATOM 874 N N . ALA A 1 116 ? 3.645 -9.221 -5.926 1.00 91.81 116 ALA A N 1
ATOM 875 C CA . ALA A 1 116 ? 2.426 -8.484 -6.219 1.00 91.81 116 ALA A CA 1
ATOM 876 C C . ALA A 1 116 ? 1.384 -8.777 -5.138 1.00 91.81 116 ALA A C 1
ATOM 878 O O . ALA A 1 116 ? 1.017 -9.927 -4.934 1.00 91.81 116 ALA A O 1
ATOM 879 N N . THR A 1 117 ? 0.892 -7.746 -4.465 1.00 94.31 117 THR A N 1
ATOM 880 C CA . THR A 1 117 ? -0.213 -7.828 -3.512 1.00 94.31 117 THR A CA 1
ATOM 881 C C . THR A 1 117 ? -1.421 -7.123 -4.106 1.00 94.31 117 THR A C 1
ATOM 883 O O . THR A 1 117 ? -1.440 -5.896 -4.229 1.00 94.31 117 THR A O 1
ATOM 886 N N . ALA A 1 118 ? -2.427 -7.903 -4.487 1.00 95.62 118 ALA A N 1
ATOM 887 C CA . ALA A 1 118 ? -3.719 -7.406 -4.925 1.00 95.62 118 ALA A CA 1
ATOM 888 C C . ALA A 1 118 ? -4.700 -7.415 -3.752 1.00 95.62 118 ALA A C 1
ATOM 890 O O . ALA A 1 118 ? -4.760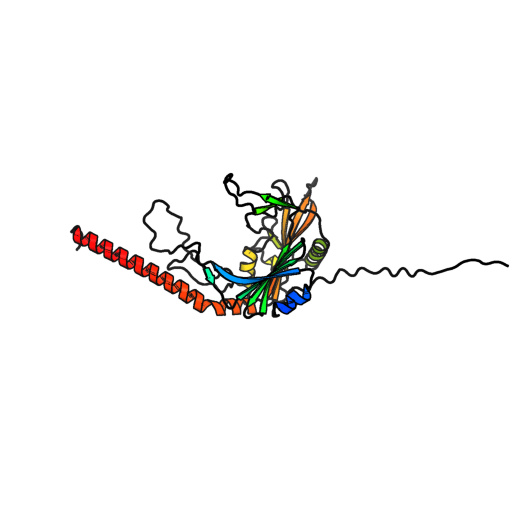 -8.381 -3.000 1.00 95.62 118 ALA A O 1
ATOM 891 N N . TYR A 1 119 ? -5.483 -6.356 -3.612 1.00 94.94 119 TYR A N 1
ATOM 892 C CA . TYR A 1 119 ? -6.562 -6.252 -2.638 1.00 94.94 119 TYR A CA 1
ATOM 893 C C . TYR A 1 119 ? -7.887 -6.250 -3.376 1.00 94.94 119 TYR A C 1
ATOM 895 O O . TYR A 1 119 ? -8.021 -5.567 -4.394 1.00 94.94 119 TYR A O 1
ATOM 903 N N . ALA A 1 120 ? -8.858 -6.986 -2.850 1.00 94.94 120 ALA A N 1
ATOM 904 C CA . ALA A 1 120 ? -10.194 -7.069 -3.408 1.00 94.94 120 ALA A CA 1
ATOM 905 C C . ALA A 1 120 ? -11.245 -6.751 -2.353 1.00 94.94 120 ALA A C 1
ATOM 907 O O . ALA A 1 120 ? -11.128 -7.187 -1.206 1.00 94.94 120 ALA A O 1
ATOM 908 N N . ALA A 1 121 ? -12.276 -6.027 -2.773 1.00 93.50 121 ALA A N 1
ATOM 909 C CA . ALA A 1 121 ? -13.500 -5.821 -2.017 1.00 93.50 121 ALA A CA 1
ATOM 910 C C . ALA A 1 121 ? -14.616 -6.614 -2.699 1.00 93.50 121 ALA A C 1
ATOM 912 O O . ALA A 1 121 ? -14.795 -6.494 -3.910 1.00 93.50 121 ALA A O 1
ATOM 913 N N . ASP A 1 122 ? -15.319 -7.458 -1.941 1.00 90.06 122 ASP A N 1
ATOM 914 C CA . ASP A 1 122 ? -16.343 -8.371 -2.470 1.00 90.06 122 ASP A CA 1
ATOM 915 C C . ASP A 1 122 ? -15.843 -9.200 -3.679 1.00 90.06 122 ASP A C 1
ATOM 917 O O . ASP A 1 122 ? -16.542 -9.367 -4.675 1.00 90.06 122 ASP A O 1
ATOM 921 N N . ASP A 1 123 ? -14.603 -9.700 -3.585 1.00 87.44 123 ASP A N 1
ATOM 922 C CA . ASP A 1 123 ? -13.892 -10.469 -4.625 1.00 87.44 123 ASP A CA 1
ATOM 923 C C . ASP A 1 123 ? -13.604 -9.699 -5.929 1.00 87.44 123 ASP A C 1
ATOM 925 O O . ASP A 1 123 ? -13.227 -10.302 -6.923 1.00 87.44 123 ASP A O 1
ATOM 929 N N . LEU A 1 124 ? -13.713 -8.368 -5.953 1.00 94.94 124 LEU A N 1
ATOM 930 C CA . LEU A 1 124 ? -13.277 -7.545 -7.087 1.00 94.94 124 LEU A CA 1
ATOM 931 C C . LEU A 1 124 ? -12.020 -6.758 -6.723 1.00 94.94 124 LEU A C 1
ATOM 933 O O . LEU A 1 124 ? -12.010 -6.010 -5.746 1.00 94.94 124 LEU A O 1
ATOM 937 N N . VAL A 1 125 ? -10.950 -6.917 -7.506 1.00 96.12 125 VAL A N 1
ATOM 938 C CA . VAL A 1 125 ? -9.661 -6.258 -7.254 1.00 96.12 125 VAL A CA 1
ATOM 939 C C . VAL A 1 125 ? -9.808 -4.737 -7.338 1.00 96.12 125 VAL A C 1
ATOM 941 O O . VAL A 1 125 ? -10.161 -4.200 -8.384 1.00 96.12 125 VAL A O 1
ATOM 944 N N . VAL A 1 126 ? -9.478 -4.033 -6.257 1.00 94.88 126 VAL A N 1
ATOM 945 C CA . VAL A 1 126 ? -9.541 -2.561 -6.170 1.00 94.88 126 VAL A CA 1
ATOM 946 C C . VAL A 1 126 ? -8.161 -1.911 -6.193 1.00 94.88 126 VAL A C 1
ATOM 948 O O . VAL A 1 126 ? -8.020 -0.758 -6.592 1.00 94.88 126 VAL A O 1
ATOM 951 N N . ARG A 1 127 ? -7.125 -2.651 -5.788 1.00 94.31 127 ARG A N 1
ATOM 952 C CA . ARG A 1 127 ? -5.746 -2.162 -5.732 1.00 94.31 127 ARG A CA 1
ATOM 953 C C . ARG A 1 127 ? -4.765 -3.285 -6.011 1.00 94.31 127 ARG A C 1
ATOM 955 O O . ARG A 1 127 ? -4.952 -4.401 -5.538 1.00 94.31 127 ARG A O 1
ATOM 962 N N . ILE A 1 128 ? -3.674 -2.970 -6.699 1.00 95.25 128 ILE A N 1
ATOM 963 C CA . ILE A 1 128 ? -2.527 -3.864 -6.874 1.00 95.25 128 ILE A CA 1
ATOM 964 C C . ILE A 1 128 ? -1.251 -3.093 -6.533 1.00 95.25 128 ILE A C 1
ATOM 966 O O . ILE A 1 128 ? -0.948 -2.085 -7.165 1.00 95.25 128 ILE A O 1
ATOM 970 N N . ASN A 1 129 ? -0.498 -3.568 -5.542 1.00 92.88 129 ASN A N 1
ATOM 971 C CA . ASN A 1 129 ? 0.845 -3.092 -5.206 1.00 92.88 129 ASN A CA 1
ATOM 972 C C . ASN A 1 129 ? 1.863 -4.124 -5.692 1.00 92.88 129 ASN A C 1
ATOM 974 O O . ASN A 1 129 ? 1.724 -5.306 -5.404 1.00 92.88 129 ASN A O 1
ATOM 978 N N . ILE A 1 130 ? 2.893 -3.689 -6.402 1.00 91.56 130 ILE A N 1
ATOM 979 C CA . ILE A 1 130 ? 3.999 -4.535 -6.843 1.00 91.56 130 ILE A CA 1
ATOM 980 C C . ILE A 1 130 ? 5.262 -4.000 -6.204 1.00 91.56 130 ILE A C 1
ATOM 982 O O . ILE A 1 130 ? 5.617 -2.840 -6.400 1.00 91.56 130 ILE A O 1
ATOM 986 N N . GLU A 1 131 ? 5.966 -4.863 -5.494 1.00 87.88 131 GLU A N 1
ATOM 987 C CA . GLU A 1 131 ? 7.254 -4.568 -4.889 1.00 87.88 131 GLU A CA 1
ATOM 988 C C . GLU A 1 131 ? 8.326 -5.391 -5.581 1.00 87.88 131 GLU A C 1
ATOM 990 O O . GLU A 1 131 ? 8.241 -6.617 -5.619 1.00 87.88 131 GLU A O 1
ATOM 995 N N . TYR A 1 132 ? 9.333 -4.721 -6.130 1.00 86.44 132 TYR A N 1
ATOM 996 C CA . TYR A 1 132 ? 10.438 -5.390 -6.804 1.00 86.44 132 TYR A CA 1
ATOM 997 C C . TYR A 1 132 ? 11.491 -5.792 -5.779 1.00 86.44 132 TYR A C 1
ATOM 999 O O . TYR A 1 132 ? 11.922 -4.993 -4.943 1.00 86.44 132 TYR A O 1
ATOM 1007 N N . ASP A 1 133 ? 11.899 -7.053 -5.834 1.00 81.44 133 ASP A N 1
ATOM 1008 C CA . ASP A 1 133 ? 12.877 -7.610 -4.921 1.00 81.44 133 ASP A CA 1
ATOM 1009 C C . ASP A 1 133 ? 14.293 -7.327 -5.431 1.00 81.44 133 ASP A C 1
ATOM 1011 O O . ASP A 1 133 ? 14.751 -7.889 -6.424 1.00 81.44 133 ASP A O 1
ATOM 1015 N N . ARG A 1 134 ? 14.995 -6.433 -4.732 1.00 80.38 134 ARG A N 1
ATOM 1016 C CA . ARG A 1 134 ? 16.397 -6.074 -5.007 1.00 80.38 134 ARG A CA 1
ATOM 1017 C C . ARG A 1 134 ? 17.375 -6.816 -4.121 1.00 80.38 134 ARG A C 1
ATOM 1019 O O . ARG A 1 134 ? 18.524 -6.414 -3.988 1.00 80.38 134 ARG A O 1
ATOM 1026 N N . CYS A 1 135 ? 16.925 -7.896 -3.499 1.00 78.94 135 CYS A N 1
ATOM 1027 C CA . CYS A 1 135 ? 17.785 -8.670 -2.643 1.00 78.94 135 CYS A CA 1
ATOM 1028 C C . CYS A 1 135 ? 18.773 -9.518 -3.452 1.00 78.94 135 CYS A C 1
ATOM 1030 O O . CYS A 1 135 ? 18.367 -10.384 -4.233 1.00 78.94 135 CYS A O 1
ATOM 1032 N N . GLU A 1 136 ? 20.074 -9.295 -3.249 1.00 80.00 136 GLU A N 1
ATOM 1033 C CA . GLU A 1 136 ? 21.140 -10.050 -3.922 1.00 80.00 136 GLU A CA 1
ATOM 1034 C C . GLU A 1 136 ? 21.237 -11.491 -3.402 1.00 80.00 136 GLU A C 1
ATOM 1036 O O . GLU A 1 136 ? 21.397 -12.439 -4.175 1.00 80.00 136 GLU A O 1
ATOM 1041 N N . SER A 1 137 ? 21.089 -11.685 -2.097 1.00 79.81 137 SER A N 1
ATOM 1042 C CA . SER A 1 137 ? 21.025 -13.011 -1.491 1.00 79.81 137 SER A CA 1
ATOM 1043 C C . SER A 1 137 ? 20.285 -12.956 -0.159 1.00 79.81 137 SER A C 1
ATOM 1045 O O . SER A 1 137 ? 20.165 -11.901 0.455 1.00 79.81 137 SER A O 1
ATOM 1047 N N . ARG A 1 138 ? 19.735 -14.084 0.294 1.00 79.12 138 ARG A N 1
ATOM 1048 C CA . ARG A 1 138 ? 19.067 -14.175 1.598 1.00 79.12 138 ARG A CA 1
ATOM 1049 C C . ARG A 1 138 ? 19.856 -15.098 2.503 1.00 79.12 138 ARG A C 1
ATOM 1051 O O . ARG A 1 138 ? 19.986 -16.284 2.205 1.00 79.12 138 ARG A O 1
ATOM 1058 N N . ALA A 1 139 ? 20.320 -14.562 3.622 1.00 74.00 139 ALA A N 1
ATOM 1059 C CA . ALA A 1 139 ? 21.044 -15.310 4.635 1.00 74.00 139 ALA A CA 1
ATOM 1060 C C . ALA A 1 139 ? 20.224 -15.382 5.920 1.00 74.00 139 ALA A C 1
ATOM 1062 O O . ALA A 1 139 ? 19.525 -14.439 6.294 1.00 74.00 139 ALA A O 1
ATOM 1063 N N . LYS A 1 140 ? 20.316 -16.511 6.623 1.00 78.00 140 LYS A N 1
ATOM 1064 C CA . LYS A 1 140 ? 19.723 -16.632 7.953 1.00 78.00 140 LYS A CA 1
ATOM 1065 C C . LYS A 1 140 ? 20.444 -15.700 8.919 1.00 78.00 140 LYS A C 1
ATOM 1067 O O . LYS A 1 140 ? 21.669 -15.728 9.018 1.00 78.00 140 LYS A O 1
ATOM 1072 N N . ARG A 1 141 ? 19.679 -14.897 9.648 1.00 69.12 141 ARG A N 1
ATOM 1073 C CA . ARG A 1 141 ? 20.163 -14.029 10.715 1.00 69.12 141 ARG A CA 1
ATOM 1074 C C . ARG A 1 141 ? 19.384 -14.279 11.992 1.00 69.12 141 ARG A C 1
ATOM 1076 O O . ARG A 1 141 ? 18.207 -14.633 11.973 1.00 69.12 141 ARG A O 1
ATOM 1083 N N . LYS A 1 142 ? 20.075 -14.058 13.106 1.00 69.88 142 LYS A N 1
ATOM 1084 C CA . LYS A 1 142 ? 19.455 -13.929 14.420 1.00 69.88 142 LYS A CA 1
ATOM 1085 C C . LYS A 1 142 ? 19.104 -12.460 14.663 1.00 69.88 142 LYS A C 1
ATOM 1087 O O . LYS A 1 142 ? 19.846 -11.588 14.197 1.00 69.88 142 LYS A O 1
ATOM 1092 N N . PRO A 1 143 ? 18.003 -12.167 15.368 1.00 66.25 143 PRO A N 1
ATOM 1093 C CA . PRO A 1 143 ? 17.663 -10.801 15.745 1.00 66.25 143 PRO A CA 1
ATOM 1094 C C . PRO A 1 143 ? 18.805 -10.165 16.544 1.00 66.25 143 PRO A C 1
ATOM 1096 O O . PRO A 1 143 ? 19.414 -10.787 17.419 1.00 66.25 143 PRO A O 1
ATOM 1099 N N . PHE A 1 144 ? 19.130 -8.919 16.197 1.00 53.16 144 PHE A N 1
ATOM 1100 C CA . PHE A 1 144 ? 20.213 -8.172 16.829 1.00 53.16 144 PHE A CA 1
ATOM 1101 C C . PHE A 1 144 ? 19.894 -7.989 18.323 1.00 53.16 144 PHE A C 1
ATOM 1103 O O . PHE A 1 144 ? 18.795 -7.571 18.670 1.00 53.16 144 PHE A O 1
ATOM 1110 N N . GLY A 1 145 ? 20.838 -8.327 19.207 1.00 54.81 145 GLY A N 1
ATOM 1111 C CA . GLY A 1 145 ? 20.670 -8.193 20.662 1.00 54.81 145 GLY A CA 1
ATOM 1112 C C . GLY A 1 145 ? 20.167 -9.437 21.410 1.00 54.81 145 GLY A C 1
ATOM 1113 O O . GLY A 1 145 ? 20.178 -9.422 22.636 1.00 54.81 145 GLY A O 1
ATOM 1114 N N . PHE A 1 146 ? 19.816 -10.533 20.724 1.00 51.94 146 PHE A N 1
ATOM 1115 C CA . PHE A 1 146 ? 19.331 -11.764 21.370 1.00 51.94 146 PHE A CA 1
ATOM 1116 C C . PHE A 1 146 ? 20.119 -13.003 20.918 1.00 51.94 146 PHE A C 1
ATOM 1118 O O . PHE A 1 146 ? 19.629 -13.831 20.147 1.00 51.94 146 PHE A O 1
ATOM 1125 N N . GLN A 1 147 ? 21.360 -13.141 21.403 1.00 54.56 147 GLN A N 1
ATOM 1126 C CA . GLN A 1 147 ? 22.259 -14.247 21.022 1.00 54.56 147 GLN A CA 1
ATOM 1127 C C . GLN A 1 147 ? 21.727 -15.645 21.408 1.00 54.56 147 GLN A C 1
ATOM 1129 O O . GLN A 1 147 ? 22.059 -16.619 20.728 1.00 54.56 147 GLN A O 1
ATOM 1134 N N . ASP A 1 148 ? 20.842 -15.723 22.408 1.00 56.03 148 ASP A N 1
ATOM 1135 C CA . ASP A 1 148 ? 20.254 -16.965 22.942 1.00 56.03 148 ASP A CA 1
ATOM 1136 C C . ASP A 1 148 ? 18.887 -17.351 22.342 1.00 56.03 148 ASP A C 1
ATOM 1138 O O . ASP A 1 148 ? 18.241 -18.293 22.798 1.00 56.03 148 ASP A O 1
ATOM 1142 N N . THR A 1 149 ? 18.420 -16.660 21.297 1.00 56.88 149 THR A N 1
ATOM 1143 C CA . THR A 1 149 ? 17.160 -17.037 20.633 1.00 56.88 149 THR A CA 1
ATOM 1144 C C . THR A 1 149 ? 17.382 -18.104 19.556 1.00 56.88 149 THR A C 1
ATOM 1146 O O . THR A 1 149 ? 18.336 -18.052 18.774 1.00 56.88 149 THR A O 1
ATOM 1149 N N . THR A 1 150 ? 16.478 -19.089 19.506 1.00 60.34 150 THR A N 1
ATOM 1150 C CA . THR A 1 150 ? 16.349 -20.079 18.415 1.00 60.34 150 THR A CA 1
ATOM 1151 C C . THR A 1 150 ? 15.627 -19.513 17.191 1.00 60.34 150 THR A C 1
ATOM 1153 O O . THR A 1 150 ? 15.512 -20.189 16.171 1.00 60.34 150 THR A O 1
ATOM 1156 N N . PHE A 1 151 ? 15.136 -18.277 17.285 1.00 61.72 151 PHE A N 1
ATOM 1157 C CA . PHE A 1 151 ? 14.465 -17.587 16.198 1.00 61.72 151 PHE A CA 1
ATOM 1158 C C . PHE A 1 151 ? 15.493 -17.101 15.170 1.00 61.72 151 PHE A C 1
ATOM 1160 O O . PHE A 1 151 ? 16.226 -16.138 15.391 1.00 61.72 151 PHE A O 1
ATOM 1167 N N . GLU A 1 152 ? 15.546 -17.793 14.037 1.00 63.38 152 GLU A N 1
ATOM 1168 C CA . GLU A 1 152 ? 16.312 -17.398 12.859 1.00 63.38 152 GLU A CA 1
ATOM 1169 C C . GLU A 1 152 ? 15.340 -16.911 11.784 1.00 63.38 152 GLU A C 1
ATOM 1171 O O . GLU A 1 152 ? 14.352 -17.582 11.486 1.00 63.38 152 GLU A O 1
ATOM 1176 N N . PHE A 1 153 ? 15.636 -15.774 11.160 1.00 67.12 153 PHE A N 1
ATOM 1177 C CA . PHE A 1 153 ? 14.879 -15.274 10.015 1.00 67.12 153 PHE A CA 1
ATOM 1178 C C . PHE A 1 153 ? 15.807 -15.054 8.822 1.00 67.12 153 PHE A C 1
ATOM 1180 O O . PHE A 1 153 ? 16.998 -14.800 8.982 1.00 67.12 153 PHE A O 1
ATOM 1187 N N . PHE A 1 154 ? 15.283 -15.159 7.603 1.00 66.88 154 PHE A N 1
ATOM 1188 C CA . PHE A 1 154 ? 16.055 -14.839 6.405 1.00 66.88 154 PHE A CA 1
ATOM 1189 C C . PHE A 1 154 ? 16.092 -13.323 6.213 1.00 66.88 154 PHE A C 1
ATOM 1191 O O . PHE A 1 154 ? 15.072 -12.705 5.917 1.00 66.88 154 PHE A O 1
ATOM 1198 N N . ALA A 1 155 ? 17.269 -12.730 6.377 1.00 72.75 155 ALA A N 1
ATOM 1199 C CA . ALA A 1 155 ? 17.511 -11.329 6.086 1.00 72.75 155 ALA A CA 1
ATOM 1200 C C . ALA A 1 155 ? 18.138 -11.181 4.702 1.00 72.75 155 ALA A C 1
ATOM 1202 O O . ALA A 1 155 ? 18.856 -12.066 4.228 1.00 72.75 155 ALA A O 1
ATOM 1203 N N . CYS A 1 156 ? 17.892 -10.037 4.075 1.00 75.69 156 CYS A N 1
ATOM 1204 C CA . CYS A 1 156 ? 18.586 -9.699 2.851 1.00 75.69 156 CYS A CA 1
ATOM 1205 C C . CYS A 1 156 ? 20.070 -9.404 3.117 1.00 75.69 156 CYS A C 1
ATOM 1207 O O . CYS A 1 156 ? 20.417 -8.699 4.068 1.00 75.69 156 CYS A O 1
ATOM 1209 N N . GLU A 1 157 ? 20.937 -9.946 2.271 1.00 74.44 157 GLU A N 1
ATOM 1210 C CA . GLU A 1 157 ? 22.368 -9.690 2.233 1.00 74.44 157 GLU A CA 1
ATOM 1211 C C . GLU A 1 157 ? 22.734 -9.156 0.848 1.00 74.44 157 GLU A C 1
ATOM 1213 O O . GLU A 1 157 ? 22.598 -9.856 -0.159 1.00 74.44 157 GLU A O 1
ATOM 1218 N N . GLY A 1 158 ? 23.185 -7.902 0.822 1.00 72.94 158 GLY A N 1
ATOM 1219 C CA . GLY A 1 158 ? 23.541 -7.210 -0.410 1.00 72.94 158 GLY A CA 1
ATOM 1220 C C . GLY A 1 158 ? 22.337 -6.703 -1.197 1.00 72.94 158 GLY A C 1
ATOM 1221 O O . GLY A 1 158 ? 21.177 -6.829 -0.791 1.00 72.94 158 GLY A O 1
ATOM 1222 N N . VAL A 1 159 ? 22.649 -6.088 -2.332 1.00 76.94 159 VAL A N 1
ATOM 1223 C CA . VAL A 1 159 ? 21.702 -5.349 -3.161 1.00 76.94 159 VAL A CA 1
ATOM 1224 C C . VAL A 1 159 ? 21.976 -5.666 -4.617 1.00 76.94 159 VAL A C 1
ATOM 1226 O O . VAL A 1 159 ? 23.068 -5.396 -5.111 1.00 76.94 159 VAL A O 1
ATOM 1229 N N . ASP A 1 160 ? 20.985 -6.204 -5.318 1.00 80.50 160 ASP A N 1
ATOM 1230 C CA . ASP A 1 160 ? 21.087 -6.437 -6.752 1.00 80.50 160 ASP A CA 1
ATOM 1231 C C . ASP A 1 160 ? 20.942 -5.108 -7.503 1.00 80.50 160 ASP A C 1
ATOM 1233 O O . ASP A 1 160 ? 19.842 -4.592 -7.721 1.00 80.50 160 ASP A O 1
ATOM 1237 N N . MET A 1 161 ? 22.095 -4.559 -7.879 1.00 80.81 161 MET A N 1
ATOM 1238 C CA . MET A 1 161 ? 22.235 -3.314 -8.636 1.00 80.81 161 MET A CA 1
ATOM 1239 C C . MET A 1 161 ? 22.121 -3.533 -10.150 1.00 80.81 161 MET A C 1
ATOM 1241 O O . MET A 1 161 ? 22.304 -2.596 -10.924 1.00 80.81 161 MET A O 1
ATOM 1245 N N . THR A 1 162 ? 21.854 -4.762 -10.594 1.00 85.69 162 THR A N 1
ATOM 1246 C CA . THR A 1 162 ? 21.732 -5.078 -12.015 1.00 85.69 162 THR A CA 1
ATOM 1247 C C . THR A 1 162 ? 20.421 -4.511 -12.551 1.00 85.69 162 THR A C 1
ATOM 1249 O O . THR A 1 162 ? 19.340 -4.879 -12.081 1.00 85.69 162 THR A O 1
ATOM 1252 N N . GLU A 1 163 ? 20.496 -3.635 -13.558 1.00 84.75 163 GLU A N 1
ATOM 1253 C CA . GLU A 1 163 ? 19.299 -3.210 -14.286 1.00 84.75 163 GLU A CA 1
ATOM 1254 C C . GLU A 1 163 ? 18.684 -4.402 -15.020 1.00 84.75 163 GLU A C 1
ATOM 1256 O O . GLU A 1 163 ? 19.367 -5.146 -15.731 1.00 84.75 163 GLU A O 1
ATOM 1261 N N . LYS A 1 164 ? 17.372 -4.572 -14.871 1.00 86.81 164 LYS A N 1
ATOM 1262 C CA . LYS A 1 164 ? 16.613 -5.629 -15.543 1.00 86.81 164 LYS A CA 1
ATOM 1263 C C . LYS A 1 164 ? 15.809 -5.036 -16.693 1.00 86.81 164 LYS A C 1
ATOM 1265 O O . LYS A 1 164 ? 15.516 -3.845 -16.717 1.00 86.81 164 LYS A O 1
ATOM 1270 N N . ASN A 1 165 ? 15.376 -5.874 -17.637 1.00 86.00 165 ASN A N 1
ATOM 1271 C CA . ASN A 1 165 ? 14.633 -5.413 -18.823 1.00 86.00 165 ASN A CA 1
ATOM 1272 C C . ASN A 1 165 ? 13.395 -4.564 -18.473 1.00 86.00 165 ASN A C 1
ATOM 1274 O O . ASN A 1 165 ? 13.057 -3.626 -19.196 1.00 86.00 165 ASN A O 1
ATOM 1278 N N . PHE A 1 166 ? 12.723 -4.880 -17.361 1.00 85.38 166 PHE A N 1
ATOM 1279 C CA . PHE A 1 166 ? 11.568 -4.114 -16.900 1.00 85.38 166 PHE A CA 1
ATOM 1280 C C . PHE A 1 166 ? 11.949 -2.720 -16.377 1.00 85.38 166 PHE A C 1
ATOM 1282 O O . PHE A 1 166 ? 11.158 -1.798 -16.542 1.00 85.38 166 PHE A O 1
ATOM 1289 N N . ASP A 1 167 ? 13.152 -2.532 -15.824 1.00 87.69 167 ASP A N 1
ATOM 1290 C CA . ASP A 1 167 ? 13.638 -1.228 -15.353 1.00 87.69 167 ASP A CA 1
ATOM 1291 C C . ASP A 1 167 ? 13.783 -0.255 -16.512 1.00 87.69 167 ASP A C 1
ATOM 1293 O O . ASP A 1 167 ? 13.234 0.850 -16.496 1.00 87.69 167 ASP A O 1
ATOM 1297 N N . THR A 1 168 ? 14.454 -0.710 -17.570 1.00 87.06 168 THR A N 1
ATOM 1298 C CA . THR A 1 168 ? 14.628 0.073 -18.789 1.00 87.06 168 THR A CA 1
ATOM 1299 C C . THR A 1 168 ? 13.280 0.389 -19.435 1.00 87.06 168 THR A C 1
ATOM 1301 O O . THR A 1 168 ? 13.028 1.541 -19.787 1.00 87.06 168 THR A O 1
ATOM 1304 N N . ALA A 1 169 ? 12.392 -0.604 -19.572 1.00 86.44 169 ALA A N 1
ATOM 1305 C CA . ALA A 1 169 ? 11.081 -0.410 -20.192 1.00 86.44 169 ALA A CA 1
ATOM 1306 C C . ALA A 1 169 ? 10.215 0.601 -19.420 1.00 86.44 169 ALA A C 1
ATOM 1308 O O . ALA A 1 169 ? 9.621 1.498 -20.023 1.00 86.44 169 ALA A O 1
ATOM 1309 N N . LEU A 1 170 ? 10.183 0.500 -18.087 1.00 88.00 170 LEU A N 1
ATOM 1310 C CA . LEU A 1 170 ? 9.431 1.421 -17.236 1.00 88.00 170 LEU A CA 1
ATOM 1311 C C . LEU A 1 170 ? 10.008 2.833 -17.292 1.00 88.00 170 LEU A C 1
ATOM 1313 O O . LEU A 1 170 ? 9.251 3.787 -17.451 1.00 88.00 170 LEU A O 1
ATOM 1317 N N . TYR A 1 171 ? 11.333 2.981 -17.255 1.00 87.44 171 TYR A N 1
ATOM 1318 C CA . TYR A 1 171 ? 11.963 4.294 -17.368 1.00 87.44 171 TYR A CA 1
ATOM 1319 C C . TYR A 1 171 ? 11.647 4.983 -18.702 1.00 87.44 171 TYR A C 1
ATOM 1321 O O . TYR A 1 171 ? 11.341 6.175 -18.719 1.00 87.44 171 TYR A O 1
ATOM 1329 N N . GLN A 1 172 ? 11.675 4.251 -19.823 1.00 86.69 172 GLN A N 1
ATOM 1330 C CA . GLN A 1 172 ? 11.307 4.826 -21.123 1.00 86.69 172 GLN A CA 1
ATOM 1331 C C . GLN A 1 172 ? 9.844 5.282 -21.153 1.00 86.69 172 GLN A C 1
ATOM 1333 O O . GLN A 1 172 ? 9.555 6.338 -21.713 1.00 86.69 172 GLN A O 1
ATOM 1338 N N . SER A 1 173 ? 8.943 4.536 -20.506 1.00 82.94 173 SER A N 1
ATOM 1339 C CA . SER A 1 173 ? 7.536 4.930 -20.362 1.00 82.94 173 SER A CA 1
ATOM 1340 C C . SER A 1 173 ? 7.384 6.237 -19.571 1.00 82.94 173 SER A C 1
ATOM 1342 O O . SER A 1 173 ? 6.737 7.177 -20.035 1.00 82.94 173 SER A O 1
ATOM 1344 N N . ILE A 1 174 ? 8.077 6.353 -18.432 1.00 81.50 174 ILE A N 1
ATOM 1345 C CA . ILE A 1 174 ? 8.109 7.577 -17.612 1.00 81.50 174 ILE A CA 1
ATOM 1346 C C . ILE A 1 174 ? 8.657 8.758 -18.423 1.00 81.50 174 ILE A C 1
ATOM 1348 O O . ILE A 1 174 ? 8.065 9.838 -18.474 1.00 81.50 174 ILE A O 1
ATOM 1352 N N . LYS A 1 175 ? 9.784 8.552 -19.112 1.00 82.69 175 LYS A N 1
ATOM 1353 C CA . LYS A 1 175 ? 10.422 9.585 -19.934 1.00 82.69 175 LYS A CA 1
ATOM 1354 C C . LYS A 1 175 ? 9.505 10.066 -21.061 1.00 82.69 175 LYS A C 1
ATOM 1356 O O . LYS A 1 175 ? 9.471 11.265 -21.328 1.00 82.69 175 LYS A O 1
ATOM 1361 N N . ALA A 1 176 ? 8.756 9.163 -21.696 1.00 82.25 176 ALA A N 1
ATOM 1362 C CA . ALA A 1 176 ? 7.812 9.500 -22.760 1.00 82.25 176 ALA A CA 1
ATOM 1363 C C . ALA A 1 176 ? 6.645 10.380 -22.271 1.00 82.25 176 ALA A C 1
ATOM 1365 O O . ALA A 1 176 ? 6.151 11.205 -23.037 1.00 82.25 176 ALA A O 1
ATOM 1366 N N . ARG A 1 177 ? 6.234 10.253 -21.001 1.00 76.38 177 ARG A N 1
ATOM 1367 C CA . ARG A 1 177 ? 5.184 11.090 -20.391 1.00 76.38 177 ARG A CA 1
ATOM 1368 C C . ARG A 1 177 ? 5.644 12.504 -20.039 1.00 76.38 177 ARG A C 1
ATOM 1370 O O . ARG A 1 177 ? 4.816 13.407 -19.951 1.00 76.38 177 ARG A O 1
ATOM 1377 N N . GLY A 1 178 ? 6.945 12.711 -19.832 1.00 70.38 178 GLY A N 1
ATOM 1378 C CA . GLY A 1 178 ? 7.523 14.038 -19.602 1.00 70.38 178 GLY A CA 1
ATOM 1379 C C . GLY A 1 178 ? 7.131 14.710 -18.277 1.00 70.38 178 GLY A C 1
ATOM 1380 O O . GLY A 1 178 ? 7.308 15.921 -18.158 1.00 70.38 178 GLY A O 1
ATOM 1381 N N . LYS A 1 179 ? 6.619 13.960 -17.286 1.00 65.25 179 LYS A N 1
ATOM 1382 C CA . LYS A 1 179 ? 6.207 14.472 -15.959 1.00 65.25 179 LYS A CA 1
ATOM 1383 C C . LYS A 1 179 ? 6.858 13.736 -14.763 1.00 65.25 179 LYS A C 1
ATOM 1385 O O . LYS A 1 179 ? 6.149 13.314 -13.855 1.00 65.25 179 LYS A O 1
ATOM 1390 N N . PRO A 1 180 ? 8.192 13.566 -14.713 1.00 63.56 180 PRO A N 1
ATOM 1391 C CA . PRO A 1 180 ? 8.832 12.917 -13.569 1.00 63.56 180 PRO A CA 1
ATOM 1392 C C . PRO A 1 180 ? 8.665 13.741 -12.273 1.00 63.56 180 PRO A C 1
ATOM 1394 O O . PRO A 1 180 ? 9.026 14.920 -12.234 1.00 63.56 180 PRO A O 1
ATOM 1397 N N . GLY A 1 181 ? 8.146 13.123 -11.210 1.00 63.62 181 GLY A N 1
ATOM 1398 C CA . GLY A 1 181 ? 8.108 13.646 -9.839 1.00 63.62 181 GLY A CA 1
ATOM 1399 C C . GLY A 1 181 ? 9.262 13.171 -8.973 1.00 63.62 181 GLY A C 1
ATOM 1400 O O . GLY A 1 181 ? 9.817 12.108 -9.228 1.00 63.62 181 GLY A O 1
ATOM 1401 N N . TYR A 1 182 ? 9.643 13.923 -7.935 1.00 59.81 182 TYR A N 1
ATOM 1402 C CA . TYR A 1 182 ? 10.821 13.571 -7.129 1.00 59.81 182 TYR A CA 1
ATOM 1403 C C . TYR A 1 182 ? 10.622 13.807 -5.621 1.00 59.81 182 TYR A C 1
ATOM 1405 O O . TYR A 1 182 ? 10.008 14.786 -5.218 1.00 59.81 182 TYR A O 1
ATOM 1413 N N . ASN A 1 183 ? 11.206 12.945 -4.781 1.00 54.28 183 ASN A N 1
ATOM 1414 C CA . ASN A 1 183 ? 11.678 13.208 -3.397 1.00 54.28 183 ASN A CA 1
ATOM 1415 C C . ASN A 1 183 ? 12.549 12.015 -2.925 1.00 54.28 183 ASN A C 1
ATOM 1417 O O . ASN A 1 183 ? 12.878 11.186 -3.761 1.00 54.28 183 ASN A O 1
ATOM 1421 N N . LYS A 1 184 ? 13.022 11.788 -1.684 1.00 49.19 184 LYS A N 1
ATOM 1422 C CA . LYS A 1 184 ? 13.534 12.620 -0.573 1.00 49.19 184 LYS A CA 1
ATOM 1423 C C . LYS A 1 184 ? 15.091 12.602 -0.634 1.00 49.19 184 LYS A C 1
ATOM 1425 O O . LYS A 1 184 ? 15.697 11.639 -0.189 1.00 49.19 184 LYS A O 1
ATOM 1430 N N . GLN A 1 185 ? 15.841 13.544 -1.181 1.00 54.75 185 GLN A N 1
ATOM 1431 C CA . GLN A 1 185 ? 15.502 14.830 -1.740 1.00 54.75 185 GLN A CA 1
ATOM 1432 C C . GLN A 1 185 ? 16.253 15.016 -3.051 1.00 54.75 185 GLN A C 1
ATOM 1434 O O . GLN A 1 185 ? 17.484 15.012 -3.099 1.00 54.75 185 GLN A O 1
ATOM 1439 N N . GLY A 1 186 ? 15.455 15.170 -4.099 1.00 52.12 186 GLY A N 1
ATOM 1440 C CA . GLY A 1 186 ? 15.896 15.333 -5.469 1.00 52.12 186 GLY A CA 1
ATOM 1441 C C . GLY A 1 186 ? 15.674 16.723 -6.054 1.00 52.12 186 GLY A C 1
ATOM 1442 O O . GLY A 1 186 ? 16.488 17.139 -6.864 1.00 52.12 186 GLY A O 1
ATOM 1443 N N . ASP A 1 187 ? 14.696 17.550 -5.680 1.00 56.44 187 ASP A N 1
ATOM 1444 C CA . ASP A 1 187 ? 13.237 17.351 -5.553 1.00 56.44 187 ASP A CA 1
ATOM 1445 C C . ASP A 1 187 ? 12.580 17.984 -6.819 1.00 56.44 187 ASP A C 1
ATOM 1447 O O . ASP A 1 187 ? 13.260 18.709 -7.547 1.00 56.44 187 ASP A O 1
ATOM 1451 N N . PRO A 1 188 ? 11.281 17.801 -7.120 1.00 50.25 188 PRO A N 1
ATOM 1452 C CA . PRO A 1 188 ? 10.269 18.596 -6.445 1.00 50.25 188 PRO A CA 1
ATOM 1453 C C . PRO A 1 188 ? 9.196 17.686 -5.814 1.00 50.25 188 PRO A C 1
ATOM 1455 O O . PRO A 1 188 ? 8.631 16.814 -6.482 1.00 50.25 188 PRO A O 1
ATOM 1458 N N . GLY A 1 189 ? 8.990 17.946 -4.510 1.00 49.12 189 GLY A N 1
ATOM 1459 C CA . GLY A 1 189 ? 8.629 17.018 -3.430 1.00 49.12 189 GLY A CA 1
ATOM 1460 C C . GLY A 1 189 ? 7.237 16.376 -3.425 1.00 49.12 189 GLY A C 1
ATOM 1461 O O . GLY A 1 189 ? 6.459 16.503 -4.359 1.00 49.12 189 GLY A O 1
ATOM 1462 N N . MET A 1 190 ? 6.868 15.745 -2.299 1.00 49.09 190 MET A N 1
ATOM 1463 C CA . MET A 1 190 ? 5.487 15.282 -2.033 1.00 49.09 190 MET A CA 1
ATOM 1464 C C . MET A 1 190 ? 4.432 16.368 -2.326 1.00 49.09 190 MET A C 1
ATOM 1466 O O . MET A 1 190 ? 3.347 16.076 -2.814 1.00 49.09 190 MET A O 1
ATOM 1470 N N . LEU A 1 191 ? 4.783 17.631 -2.060 1.00 50.84 191 LEU A N 1
ATOM 1471 C CA . LEU A 1 191 ? 3.938 18.812 -2.263 1.00 50.84 191 LEU A CA 1
ATOM 1472 C C . LEU A 1 191 ? 4.129 19.483 -3.633 1.00 50.84 191 LEU A C 1
ATOM 1474 O O . LEU A 1 191 ? 3.542 20.531 -3.896 1.00 50.84 191 LEU A O 1
ATOM 1478 N N . ASN A 1 192 ? 4.942 18.910 -4.520 1.00 56.66 192 ASN A N 1
ATOM 1479 C CA . ASN A 1 192 ? 5.030 19.364 -5.898 1.00 56.66 192 ASN A CA 1
ATOM 1480 C C . ASN A 1 192 ? 3.954 18.684 -6.738 1.00 56.66 192 ASN A C 1
ATOM 1482 O O . ASN A 1 192 ? 4.190 17.680 -7.398 1.00 56.66 192 ASN A O 1
ATOM 1486 N N . PHE A 1 193 ? 2.772 19.277 -6.786 1.00 53.41 193 PHE A N 1
ATOM 1487 C CA . PHE A 1 193 ? 1.656 18.741 -7.564 1.00 53.41 193 PHE A CA 1
ATOM 1488 C C . PHE A 1 193 ? 1.916 18.649 -9.084 1.00 53.41 193 PHE A C 1
ATOM 1490 O O . PHE A 1 193 ? 1.053 18.165 -9.808 1.00 53.41 193 PHE A O 1
ATOM 1497 N N . ALA A 1 194 ? 3.083 19.068 -9.597 1.00 56.53 194 ALA A N 1
ATOM 1498 C CA . ALA A 1 194 ? 3.461 18.826 -10.988 1.00 56.53 194 ALA A CA 1
ATOM 1499 C C . ALA A 1 194 ? 3.658 17.332 -11.313 1.00 56.53 194 ALA A C 1
ATOM 1501 O O . ALA A 1 194 ? 3.419 16.951 -12.456 1.00 56.53 194 ALA A O 1
ATOM 1502 N N . TRP A 1 195 ? 4.045 16.492 -10.337 1.00 61.47 195 TRP A N 1
ATOM 1503 C CA . TRP A 1 195 ? 4.166 15.040 -10.551 1.00 61.47 195 TRP A CA 1
ATOM 1504 C C . TRP A 1 195 ? 2.822 14.343 -10.672 1.00 61.47 195 TRP A C 1
ATOM 1506 O O . TRP A 1 195 ? 2.704 13.370 -11.409 1.00 61.47 195 TRP A O 1
ATOM 1516 N N . SER A 1 196 ? 1.804 14.861 -9.983 1.00 59.78 196 SER A N 1
ATOM 1517 C CA . SER A 1 196 ? 0.446 14.374 -10.164 1.00 59.78 196 SER A CA 1
ATOM 1518 C C . SER A 1 196 ? -0.236 15.045 -11.340 1.00 59.78 196 SER A C 1
ATOM 1520 O O . SER A 1 196 ? -1.097 14.419 -11.923 1.00 59.78 196 SER A O 1
ATOM 1522 N N . GLY A 1 197 ? 0.109 16.282 -11.722 1.00 54.56 197 GLY A N 1
ATOM 1523 C CA . GLY A 1 197 ? -0.290 16.977 -12.961 1.00 54.56 197 GLY A CA 1
ATOM 1524 C C . GLY A 1 197 ? -1.798 17.151 -13.242 1.00 54.56 197 GLY A C 1
ATOM 1525 O O . GLY A 1 197 ? -2.150 17.915 -14.136 1.00 54.56 197 GLY A O 1
ATOM 1526 N N . SE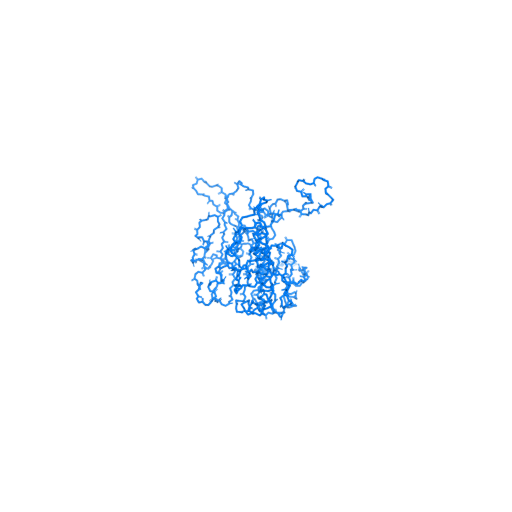R A 1 198 ? -2.651 16.444 -12.503 1.00 58.81 198 SER A N 1
ATOM 1527 C CA . SER A 1 198 ? -4.055 16.125 -12.778 1.00 58.81 198 SER A CA 1
ATOM 1528 C C . SER A 1 198 ? -4.820 15.765 -11.496 1.00 58.81 198 SER A C 1
ATOM 1530 O O . SER A 1 198 ? -6.015 15.496 -11.590 1.00 58.81 198 SER A O 1
ATOM 1532 N N . ALA A 1 199 ? -4.177 15.758 -10.312 1.00 63.00 199 ALA A N 1
ATOM 1533 C CA . ALA A 1 199 ? -4.830 15.463 -9.030 1.00 63.00 199 ALA A CA 1
ATOM 1534 C C . ALA A 1 199 ? -5.824 16.574 -8.662 1.00 63.00 199 ALA A C 1
ATOM 1536 O O . ALA A 1 199 ? -5.544 17.474 -7.855 1.00 63.00 199 ALA A O 1
ATOM 1537 N N . HIS A 1 200 ? -6.984 16.538 -9.304 1.00 61.72 200 HIS A N 1
ATOM 1538 C CA . HIS A 1 200 ? -8.086 17.482 -9.222 1.00 61.72 200 HIS A CA 1
ATOM 1539 C C . HIS A 1 200 ? -9.403 16.687 -9.174 1.00 61.72 200 HIS A C 1
ATOM 1541 O O . HIS A 1 200 ? -9.459 15.526 -9.572 1.00 61.72 200 HIS A O 1
ATOM 1547 N N . GLY A 1 201 ? -10.475 17.296 -8.669 1.00 70.75 201 GLY A N 1
ATOM 1548 C CA . GLY A 1 201 ? -11.764 16.612 -8.520 1.00 70.75 201 GLY A CA 1
ATOM 1549 C C . GLY A 1 201 ? -11.853 15.718 -7.277 1.00 70.75 201 GLY A C 1
ATOM 1550 O O . GLY A 1 201 ? -11.084 15.875 -6.328 1.00 70.75 201 GLY A O 1
ATOM 1551 N N . ALA A 1 202 ? -12.832 14.809 -7.270 1.00 77.38 202 ALA A N 1
ATOM 1552 C CA . ALA A 1 202 ? -13.271 14.081 -6.074 1.00 77.38 202 ALA A CA 1
ATOM 1553 C C . ALA A 1 202 ? -12.197 13.171 -5.439 1.00 77.38 202 ALA A C 1
ATOM 1555 O O . ALA A 1 202 ? -12.232 12.947 -4.233 1.00 77.38 202 ALA A O 1
ATOM 1556 N N . PHE A 1 203 ? -11.223 12.688 -6.220 1.00 76.81 203 PHE A N 1
ATOM 1557 C CA . PHE A 1 203 ? -10.217 11.714 -5.768 1.00 76.81 203 PHE A CA 1
ATOM 1558 C C . PHE A 1 203 ? -8.854 12.333 -5.420 1.00 76.81 203 PHE A C 1
ATOM 1560 O O . PHE A 1 203 ? -7.962 11.644 -4.931 1.00 76.81 203 PHE A O 1
ATOM 1567 N N . ALA A 1 204 ? -8.690 13.646 -5.616 1.00 75.31 204 ALA A N 1
ATOM 1568 C CA . ALA A 1 204 ? -7.403 14.327 -5.473 1.00 75.31 204 ALA A CA 1
ATOM 1569 C C . ALA A 1 204 ? -6.811 14.253 -4.056 1.00 75.31 204 ALA A C 1
ATOM 1571 O O . ALA A 1 204 ? -5.595 14.185 -3.890 1.00 75.31 204 ALA A O 1
ATOM 1572 N N . ALA A 1 205 ? -7.656 14.320 -3.024 1.00 74.31 205 ALA A N 1
ATOM 1573 C CA . ALA A 1 205 ? -7.203 14.232 -1.637 1.00 74.31 205 ALA A CA 1
ATOM 1574 C C . ALA A 1 205 ? -6.676 12.828 -1.315 1.00 74.31 205 ALA A C 1
ATOM 1576 O O . ALA A 1 205 ? -5.605 12.697 -0.723 1.00 74.31 205 ALA A O 1
ATOM 1577 N N . THR A 1 206 ? -7.391 11.796 -1.763 1.00 75.25 206 THR A N 1
ATOM 1578 C CA . THR A 1 206 ? -7.001 10.405 -1.548 1.00 75.25 206 THR A CA 1
ATOM 1579 C C . THR A 1 206 ? -5.741 10.056 -2.339 1.00 75.25 206 THR A C 1
ATOM 1581 O O . THR A 1 206 ? -4.818 9.516 -1.746 1.00 75.25 206 THR A O 1
ATOM 1584 N N . GLU A 1 207 ? -5.628 10.467 -3.611 1.00 78.06 207 GLU A N 1
ATOM 1585 C CA . GLU A 1 207 ? -4.394 10.293 -4.399 1.00 78.06 207 GLU A CA 1
ATOM 1586 C C . GLU A 1 207 ? -3.184 10.892 -3.666 1.00 78.06 207 GLU A C 1
ATOM 1588 O O . GLU A 1 207 ? -2.187 10.208 -3.444 1.00 78.06 207 GLU A O 1
ATOM 1593 N N . ARG A 1 208 ? -3.281 12.148 -3.203 1.00 75.50 208 ARG A N 1
ATOM 1594 C CA . ARG A 1 208 ? -2.192 12.800 -2.456 1.00 75.50 208 ARG A CA 1
ATOM 1595 C C . ARG A 1 208 ? -1.803 12.012 -1.219 1.00 75.50 208 ARG A C 1
ATOM 1597 O O . ARG A 1 208 ? -0.616 11.821 -0.996 1.00 75.50 208 ARG A O 1
ATOM 1604 N N . ARG A 1 209 ? -2.788 11.570 -0.436 1.00 73.50 209 ARG A N 1
ATOM 1605 C CA . ARG A 1 209 ? -2.561 10.801 0.787 1.00 73.50 209 ARG A CA 1
ATOM 1606 C C . ARG A 1 209 ? -1.875 9.473 0.488 1.00 73.50 209 ARG A C 1
ATOM 1608 O O . ARG A 1 209 ? -0.862 9.176 1.106 1.00 73.50 209 ARG A O 1
ATOM 1615 N N . THR A 1 210 ? -2.371 8.711 -0.485 1.00 76.19 210 THR A N 1
ATOM 1616 C CA . THR A 1 210 ? -1.743 7.453 -0.909 1.00 76.19 210 THR A CA 1
ATOM 1617 C C . THR A 1 210 ? -0.291 7.672 -1.331 1.00 76.19 210 THR A C 1
ATOM 1619 O O . THR A 1 210 ? 0.576 6.849 -1.048 1.00 76.19 210 THR A O 1
ATOM 1622 N N . MET A 1 211 ? -0.009 8.816 -1.950 1.00 77.88 211 MET A N 1
ATOM 1623 C CA . MET A 1 211 ? 1.329 9.177 -2.396 1.00 77.88 211 MET A CA 1
ATOM 1624 C C . MET A 1 211 ? 2.248 9.717 -1.292 1.00 77.88 211 MET A C 1
ATOM 1626 O O . MET A 1 211 ? 3.444 9.853 -1.537 1.00 77.88 211 MET A O 1
ATOM 1630 N N . VAL A 1 212 ? 1.735 9.986 -0.082 1.00 70.94 212 VAL A N 1
ATOM 1631 C CA . VAL A 1 212 ? 2.570 10.400 1.059 1.00 70.94 212 VAL A CA 1
ATOM 1632 C C . VAL A 1 212 ? 3.516 9.285 1.489 1.00 70.94 212 VAL A C 1
ATOM 1634 O O . VAL A 1 212 ? 4.703 9.519 1.729 1.00 70.94 212 VAL A O 1
ATOM 1637 N N . ASP A 1 213 ? 2.979 8.069 1.535 1.00 66.50 213 ASP A N 1
ATOM 1638 C CA . ASP A 1 213 ? 3.697 6.867 1.951 1.00 66.50 213 ASP A CA 1
ATOM 1639 C C . ASP A 1 213 ? 4.179 6.031 0.753 1.00 66.50 213 ASP A C 1
ATOM 1641 O O . ASP A 1 213 ? 4.934 5.067 0.914 1.00 66.50 213 ASP A O 1
ATOM 1645 N N . PHE A 1 214 ? 3.772 6.398 -0.469 1.00 77.25 214 PHE A N 1
ATOM 1646 C CA . PHE A 1 214 ? 4.296 5.800 -1.690 1.00 77.25 214 PHE A CA 1
ATOM 1647 C C . PHE A 1 214 ? 5.654 6.400 -2.046 1.00 77.25 214 PHE A C 1
ATOM 1649 O O . PHE A 1 214 ? 5.823 7.605 -2.219 1.00 77.25 214 PHE A O 1
ATOM 1656 N N . GLY A 1 215 ? 6.634 5.532 -2.232 1.00 75.00 215 GLY A N 1
ATOM 1657 C CA . GLY A 1 215 ? 7.955 5.933 -2.668 1.00 75.00 215 GLY A CA 1
ATOM 1658 C C . GLY A 1 215 ? 8.876 4.738 -2.768 1.00 75.00 215 GLY A C 1
ATOM 1659 O O . GLY A 1 215 ? 8.451 3.583 -2.713 1.00 75.00 215 GLY A O 1
ATOM 1660 N N . CYS A 1 216 ? 10.159 5.029 -2.914 1.00 74.12 216 CYS A N 1
ATOM 1661 C CA . CYS A 1 216 ? 11.176 3.996 -2.958 1.00 74.12 216 CYS A CA 1
ATOM 1662 C C . CYS A 1 216 ? 11.467 3.421 -1.553 1.00 74.12 216 CYS A C 1
ATOM 1664 O O . CYS A 1 216 ? 11.892 2.279 -1.446 1.00 74.12 216 CYS A O 1
ATOM 1666 N N . ASP A 1 217 ? 11.180 4.176 -0.481 1.00 66.56 217 ASP A N 1
ATOM 1667 C CA . ASP A 1 217 ? 11.352 3.759 0.919 1.00 66.56 217 ASP A CA 1
ATOM 1668 C C . ASP A 1 217 ? 10.151 2.926 1.400 1.00 66.56 217 ASP A C 1
ATOM 1670 O O . ASP A 1 217 ? 9.017 3.402 1.416 1.00 66.56 217 ASP A O 1
ATOM 1674 N N . ILE A 1 218 ? 10.400 1.684 1.810 1.00 50.09 218 ILE A N 1
ATOM 1675 C CA . ILE A 1 218 ? 9.440 0.867 2.553 1.00 50.09 218 ILE A CA 1
ATOM 1676 C C . ILE A 1 218 ? 10.135 0.516 3.860 1.00 50.09 218 ILE A C 1
ATOM 1678 O O . ILE A 1 218 ? 11.002 -0.357 3.894 1.00 50.09 218 ILE A O 1
ATOM 1682 N N . ARG A 1 219 ? 9.781 1.223 4.933 1.00 43.06 219 ARG A N 1
ATOM 1683 C CA . ARG A 1 219 ? 10.269 1.010 6.301 1.00 43.06 219 ARG A CA 1
ATOM 1684 C C . ARG A 1 219 ? 9.812 -0.343 6.872 1.00 43.06 219 ARG A C 1
ATOM 1686 O O . ARG A 1 219 ? 9.045 -0.395 7.825 1.00 43.06 219 ARG A O 1
ATOM 1693 N N . GLY A 1 220 ? 10.277 -1.440 6.282 1.00 45.03 220 GLY A N 1
ATOM 1694 C CA . GLY A 1 220 ? 10.239 -2.784 6.848 1.00 45.03 220 GLY A CA 1
ATOM 1695 C C . GLY A 1 220 ? 11.647 -3.174 7.289 1.00 45.03 220 GLY A C 1
ATOM 1696 O O . GLY A 1 220 ? 12.569 -3.199 6.477 1.00 45.03 220 GLY A O 1
ATOM 1697 N N . GLU A 1 221 ? 11.819 -3.467 8.577 1.00 35.34 221 GLU A N 1
ATOM 1698 C CA . GLU A 1 221 ? 13.092 -3.603 9.313 1.00 35.34 221 GLU A CA 1
ATOM 1699 C C . GLU A 1 221 ? 14.058 -4.720 8.843 1.00 35.34 221 GLU A C 1
ATOM 1701 O O . GLU A 1 221 ? 15.132 -4.896 9.411 1.00 35.34 221 GLU A O 1
ATOM 1706 N N . ALA A 1 222 ? 13.760 -5.422 7.749 1.00 40.53 222 ALA A N 1
ATOM 1707 C CA . ALA A 1 222 ? 14.693 -6.291 7.028 1.00 40.53 222 ALA A CA 1
ATOM 1708 C C . ALA A 1 222 ? 15.073 -5.666 5.678 1.00 40.53 222 ALA A C 1
ATOM 1710 O O . ALA A 1 222 ? 14.968 -6.325 4.644 1.00 40.53 222 ALA A O 1
ATOM 1711 N N . SER A 1 223 ? 15.455 -4.380 5.705 1.00 46.03 223 SER A N 1
ATOM 1712 C CA . SER A 1 223 ? 15.851 -3.564 4.551 1.00 46.03 223 SER A CA 1
ATOM 1713 C C . SER A 1 223 ? 16.450 -4.422 3.433 1.00 46.03 223 SER A C 1
ATOM 1715 O O . SER A 1 223 ? 17.541 -4.978 3.559 1.00 46.03 223 SER A O 1
ATOM 1717 N N . ARG A 1 224 ? 15.692 -4.553 2.343 1.00 46.41 224 ARG A N 1
ATOM 1718 C CA . ARG A 1 224 ? 16.165 -4.925 1.008 1.00 46.41 224 ARG A CA 1
ATOM 1719 C C . ARG A 1 224 ? 17.038 -3.760 0.540 1.00 46.41 224 ARG A C 1
ATOM 1721 O O . ARG A 1 224 ? 16.582 -2.932 -0.240 1.00 46.41 224 ARG A O 1
ATOM 1728 N N . GLN A 1 225 ? 18.186 -3.618 1.212 1.00 49.12 225 GLN A N 1
ATOM 1729 C CA . GLN A 1 225 ? 19.020 -2.421 1.275 1.00 49.12 225 GLN A CA 1
ATOM 1730 C C . GLN A 1 225 ? 19.151 -1.812 -0.119 1.00 49.12 225 GLN A C 1
ATOM 1732 O O . GLN A 1 225 ? 19.367 -2.524 -1.080 1.00 49.12 225 GLN A O 1
ATOM 1737 N N . LEU A 1 226 ? 18.979 -0.504 -0.245 1.00 52.03 226 LEU A N 1
ATOM 1738 C CA . LEU A 1 226 ? 19.352 0.249 -1.434 1.00 52.03 226 LEU A CA 1
ATOM 1739 C C . LEU A 1 226 ? 19.681 1.674 -0.993 1.00 52.03 226 LEU A C 1
ATOM 1741 O O . LEU A 1 226 ? 18.819 2.328 -0.405 1.00 52.03 226 LEU A O 1
ATOM 1745 N N . PRO A 1 227 ? 20.868 2.194 -1.328 1.00 50.69 227 PRO A N 1
ATOM 1746 C CA . PRO A 1 227 ? 22.181 1.550 -1.369 1.00 50.69 227 PRO A CA 1
ATOM 1747 C C . PRO A 1 227 ? 22.898 1.729 -0.004 1.00 50.69 227 PRO A C 1
ATOM 1749 O O . PRO A 1 227 ? 22.360 2.387 0.891 1.00 50.69 227 PRO A O 1
ATOM 1752 N N . PRO A 1 228 ? 24.105 1.163 0.214 1.00 51.34 228 PRO A N 1
ATOM 1753 C CA . PRO A 1 228 ? 24.927 1.525 1.373 1.00 51.34 228 PRO A CA 1
ATOM 1754 C C . PRO A 1 228 ? 25.030 3.052 1.500 1.00 51.34 228 PRO A C 1
ATOM 1756 O O . PRO A 1 228 ? 25.071 3.750 0.487 1.00 51.34 228 PRO A O 1
ATOM 1759 N N . SER A 1 229 ? 25.110 3.567 2.731 1.00 54.62 229 SER A N 1
ATOM 1760 C CA . SER A 1 229 ? 25.097 5.005 3.089 1.00 54.62 229 SER A CA 1
ATOM 1761 C C . SER A 1 229 ? 26.116 5.903 2.360 1.00 54.62 229 SER A C 1
ATOM 1763 O O . SER A 1 229 ? 26.115 7.116 2.542 1.00 54.62 229 SER A O 1
ATOM 1765 N N . VAL A 1 230 ? 26.984 5.316 1.538 1.00 57.12 230 VAL A N 1
ATOM 1766 C CA . VAL A 1 230 ? 28.020 5.944 0.714 1.00 57.12 230 VAL A CA 1
ATOM 1767 C C . VAL A 1 230 ? 27.584 6.289 -0.715 1.00 57.12 230 VAL A C 1
ATOM 1769 O O . VAL A 1 230 ? 28.286 7.055 -1.371 1.00 57.12 230 VAL A O 1
ATOM 1772 N N . MET A 1 231 ? 26.467 5.762 -1.227 1.00 66.38 231 MET A N 1
ATOM 1773 C CA . MET A 1 231 ? 26.019 6.061 -2.595 1.00 66.38 231 MET A CA 1
ATOM 1774 C C . MET A 1 231 ? 24.961 7.162 -2.616 1.00 66.38 231 MET A C 1
ATOM 1776 O O . MET A 1 231 ? 24.000 7.144 -1.847 1.00 66.38 231 MET A O 1
ATOM 1780 N N . LYS A 1 232 ? 25.108 8.097 -3.557 1.00 75.88 232 LYS A N 1
ATOM 1781 C CA . LYS A 1 232 ? 24.083 9.099 -3.845 1.00 75.88 232 LYS A CA 1
ATOM 1782 C C . LYS A 1 232 ? 22.999 8.480 -4.726 1.00 75.88 232 LYS A C 1
ATOM 1784 O O . LYS A 1 232 ? 23.300 7.825 -5.721 1.00 75.88 232 LYS A O 1
ATOM 1789 N N . TYR A 1 233 ? 21.741 8.722 -4.387 1.00 77.75 233 TYR A N 1
ATOM 1790 C CA . TYR A 1 233 ? 20.586 8.286 -5.169 1.00 77.75 233 TYR A CA 1
ATOM 1791 C C . TYR A 1 233 ? 19.458 9.319 -5.079 1.00 77.75 233 TYR A C 1
ATOM 1793 O O . TYR A 1 233 ? 19.455 10.169 -4.188 1.00 77.75 233 TYR A O 1
ATOM 1801 N N . ARG A 1 234 ? 18.482 9.227 -5.984 1.00 78.25 234 ARG A N 1
ATOM 1802 C CA . ARG A 1 234 ? 17.187 9.915 -5.885 1.00 78.25 234 ARG A CA 1
ATOM 1803 C C . ARG A 1 234 ? 16.041 8.947 -6.160 1.00 78.25 234 ARG A C 1
ATOM 1805 O O . ARG A 1 234 ? 16.216 7.994 -6.917 1.00 78.25 234 ARG A O 1
ATOM 1812 N N . CYS A 1 235 ? 14.875 9.200 -5.567 1.00 79.81 235 CYS A N 1
ATOM 1813 C CA . CYS A 1 235 ? 13.657 8.470 -5.900 1.00 79.81 235 CYS A CA 1
ATOM 1814 C C . CYS A 1 235 ? 12.845 9.268 -6.925 1.00 79.81 235 CYS A C 1
ATOM 1816 O O . CYS A 1 235 ? 12.385 10.383 -6.668 1.00 79.81 235 CYS A O 1
ATOM 1818 N N . LEU A 1 236 ? 12.710 8.680 -8.106 1.00 82.06 236 LEU A N 1
ATOM 1819 C CA . LEU A 1 236 ? 11.839 9.123 -9.175 1.00 82.06 236 LEU A CA 1
ATOM 1820 C C . LEU A 1 236 ? 10.459 8.496 -8.962 1.00 82.06 236 LEU A C 1
ATOM 1822 O O . LEU A 1 236 ? 10.334 7.274 -8.881 1.00 82.06 236 LEU A O 1
ATOM 1826 N N . ILE A 1 237 ? 9.432 9.334 -8.890 1.00 81.62 237 ILE A N 1
ATOM 1827 C CA . ILE A 1 237 ? 8.034 8.936 -8.764 1.00 81.62 237 ILE A CA 1
ATOM 1828 C C . ILE A 1 237 ? 7.291 9.455 -9.988 1.00 81.62 237 ILE A C 1
ATOM 1830 O O . ILE A 1 237 ? 7.296 10.648 -10.271 1.00 81.62 237 ILE A O 1
ATOM 1834 N N . ASP A 1 238 ? 6.637 8.563 -10.710 1.00 83.12 238 ASP A N 1
ATOM 1835 C CA . ASP A 1 238 ? 5.805 8.903 -11.857 1.00 83.12 238 ASP A CA 1
ATOM 1836 C C . ASP A 1 238 ? 4.379 8.437 -11.603 1.00 83.12 238 ASP A C 1
ATOM 1838 O O . ASP A 1 238 ? 4.171 7.309 -11.150 1.00 83.12 238 ASP A O 1
ATOM 1842 N N . VAL A 1 239 ? 3.414 9.313 -11.876 1.00 83.31 239 VAL A N 1
ATOM 1843 C CA . VAL A 1 239 ? 1.991 9.037 -11.688 1.00 83.31 239 VAL A CA 1
ATOM 1844 C C . VAL A 1 239 ? 1.262 9.194 -13.010 1.00 83.31 239 VAL A C 1
ATOM 1846 O O . VAL A 1 239 ? 1.290 10.236 -13.661 1.00 83.31 239 VAL A O 1
ATOM 1849 N N . GLU A 1 240 ? 0.596 8.118 -13.401 1.00 83.25 240 GLU A N 1
ATOM 1850 C CA . GLU A 1 240 ? -0.246 8.036 -14.576 1.00 83.25 240 GLU A CA 1
ATOM 1851 C C . GLU A 1 240 ? -1.706 8.109 -14.128 1.00 83.25 240 GLU A C 1
ATOM 1853 O O . GLU A 1 240 ? -2.310 7.103 -13.761 1.00 83.25 240 GLU A O 1
ATOM 1858 N N . ASN A 1 241 ? -2.258 9.322 -14.142 1.00 78.12 241 ASN A N 1
ATOM 1859 C CA . ASN A 1 241 ? -3.624 9.641 -13.718 1.00 78.12 241 ASN A CA 1
ATOM 1860 C C . ASN A 1 241 ? -4.411 10.388 -14.811 1.00 78.12 241 ASN A C 1
ATOM 1862 O O . ASN A 1 241 ? -5.177 11.310 -14.531 1.00 78.12 241 ASN A O 1
ATOM 1866 N N . GLY A 1 242 ? -4.212 10.000 -16.077 1.00 77.94 242 GLY A N 1
ATOM 1867 C CA . GLY A 1 242 ? -5.022 10.512 -17.190 1.00 77.94 242 GLY A CA 1
ATOM 1868 C C . GLY A 1 242 ? -6.522 10.251 -16.994 1.00 77.94 242 GLY A C 1
ATOM 1869 O O . GLY A 1 242 ? -7.345 11.060 -17.416 1.00 77.94 242 GLY A O 1
ATOM 1870 N N . ASP A 1 243 ? -6.857 9.164 -16.295 1.00 82.12 243 ASP A N 1
ATOM 1871 C CA . ASP A 1 243 ? -8.168 8.908 -15.707 1.00 82.12 243 ASP A CA 1
ATOM 1872 C C . ASP A 1 243 ? -8.080 9.087 -14.175 1.00 82.12 243 ASP A C 1
ATOM 1874 O O . ASP A 1 243 ? -7.442 8.281 -13.498 1.00 82.12 243 ASP A O 1
ATOM 1878 N N . PRO A 1 244 ? -8.715 10.118 -13.587 1.00 76.88 244 PRO A N 1
ATOM 1879 C CA . PRO A 1 244 ? -8.702 10.325 -12.136 1.00 76.88 244 PRO A CA 1
ATOM 1880 C C . PRO A 1 244 ? -9.378 9.204 -11.333 1.00 76.88 244 PRO A C 1
ATOM 1882 O O . PRO A 1 244 ? -9.161 9.101 -10.127 1.00 76.88 244 PRO A O 1
ATOM 1885 N N . SER A 1 245 ? -10.228 8.390 -11.968 1.00 84.00 245 SER A N 1
ATOM 1886 C CA . SER A 1 245 ? -10.893 7.258 -11.316 1.00 84.00 245 SER A CA 1
ATOM 1887 C C . SER A 1 245 ? -10.006 6.015 -11.251 1.00 84.00 245 SER A C 1
ATOM 1889 O O . SER A 1 245 ? -10.165 5.197 -10.347 1.00 84.00 245 SER A O 1
ATOM 1891 N N . ARG A 1 246 ? -9.048 5.887 -12.176 1.00 88.25 246 ARG A N 1
ATOM 1892 C CA . ARG A 1 246 ? -8.125 4.756 -12.270 1.00 88.25 246 ARG A CA 1
ATOM 1893 C C . ARG A 1 246 ? -6.738 5.243 -12.628 1.00 88.25 246 ARG A C 1
ATOM 1895 O O . ARG A 1 246 ? -6.460 5.574 -13.778 1.00 88.25 246 ARG A O 1
ATOM 1902 N N . TRP A 1 247 ? -5.855 5.238 -11.645 1.00 86.75 247 TRP A N 1
ATOM 1903 C CA . TRP A 1 247 ? -4.498 5.730 -11.818 1.00 86.75 247 TRP A CA 1
ATOM 1904 C C . TRP A 1 247 ? -3.476 4.695 -11.374 1.00 86.75 247 TRP A C 1
ATOM 1906 O O . TRP A 1 247 ? -3.777 3.716 -10.681 1.00 86.75 247 TRP A O 1
ATOM 1916 N N . SER A 1 248 ? -2.243 4.911 -11.814 1.00 88.88 248 SER A N 1
ATOM 1917 C CA . SER A 1 248 ? -1.107 4.111 -11.392 1.00 88.88 248 SER A CA 1
ATOM 1918 C C . SER A 1 248 ? 0.074 4.988 -11.020 1.00 88.88 248 SER A C 1
ATOM 1920 O O . SER A 1 248 ? 0.199 6.116 -11.490 1.00 88.88 248 SER A O 1
ATOM 1922 N N . ALA A 1 249 ? 0.945 4.468 -10.168 1.00 87.75 249 ALA A N 1
ATOM 1923 C CA . ALA A 1 249 ? 2.192 5.116 -9.809 1.00 87.75 249 ALA A CA 1
ATOM 1924 C C . ALA A 1 249 ? 3.355 4.138 -9.923 1.00 87.75 249 ALA A C 1
ATOM 1926 O O . ALA A 1 249 ? 3.215 2.941 -9.672 1.00 87.75 249 ALA A O 1
ATOM 1927 N N . THR A 1 250 ? 4.519 4.647 -10.304 1.00 88.06 250 THR A N 1
ATOM 1928 C CA . THR A 1 250 ? 5.773 3.895 -10.369 1.00 88.06 250 THR A CA 1
ATOM 1929 C C . THR A 1 250 ? 6.843 4.650 -9.595 1.00 88.06 250 THR A C 1
ATOM 1931 O O . THR A 1 250 ? 7.046 5.839 -9.822 1.00 88.06 250 THR A O 1
ATOM 1934 N N . ALA A 1 251 ? 7.533 3.955 -8.693 1.00 85.12 251 ALA A N 1
ATOM 1935 C CA . ALA A 1 251 ? 8.683 4.469 -7.959 1.00 85.12 251 ALA A CA 1
ATOM 1936 C C . ALA A 1 251 ? 9.958 3.757 -8.426 1.00 85.12 251 ALA A C 1
ATOM 1938 O O . ALA A 1 251 ? 9.996 2.526 -8.526 1.00 85.12 251 ALA A O 1
ATOM 1939 N N . MET A 1 252 ? 11.006 4.530 -8.695 1.00 85.12 252 MET A N 1
ATOM 1940 C CA . MET A 1 252 ? 12.284 4.061 -9.220 1.00 85.12 252 MET A CA 1
ATOM 1941 C C . MET A 1 252 ? 13.439 4.785 -8.535 1.00 85.12 252 MET A C 1
ATOM 1943 O O . MET A 1 252 ? 13.421 6.002 -8.382 1.00 85.12 252 MET A O 1
ATOM 1947 N N . TYR A 1 253 ? 14.475 4.046 -8.163 1.00 83.62 253 TYR A N 1
ATOM 1948 C CA . TYR A 1 253 ? 15.748 4.619 -7.764 1.00 83.62 253 TYR A CA 1
ATOM 1949 C C . TYR A 1 253 ? 16.545 5.016 -9.000 1.00 83.62 253 TYR A C 1
ATOM 1951 O O . TYR A 1 253 ? 16.776 4.184 -9.874 1.00 83.62 253 TYR A O 1
ATOM 1959 N N . GLU A 1 254 ? 17.021 6.254 -9.041 1.00 82.69 254 GLU A N 1
ATOM 1960 C CA . GLU A 1 254 ? 18.123 6.655 -9.910 1.00 82.69 254 GLU A CA 1
ATOM 1961 C C . GLU A 1 254 ? 19.371 6.815 -9.047 1.00 82.69 254 GLU A C 1
ATOM 1963 O O . GLU A 1 254 ? 19.413 7.631 -8.125 1.00 82.69 254 GLU A O 1
ATOM 1968 N N . ILE A 1 255 ? 20.369 5.988 -9.323 1.00 83.69 255 ILE A N 1
ATOM 1969 C CA . ILE A 1 255 ? 21.616 5.908 -8.572 1.00 83.69 255 ILE A CA 1
ATOM 1970 C C . ILE A 1 255 ? 22.673 6.672 -9.346 1.00 83.69 255 ILE A C 1
ATOM 1972 O O . ILE A 1 255 ? 22.738 6.600 -10.576 1.00 83.69 255 ILE A O 1
ATOM 1976 N N . PHE A 1 256 ? 23.472 7.434 -8.613 1.00 81.94 256 PHE A N 1
ATOM 1977 C CA . PHE A 1 256 ? 24.431 8.352 -9.185 1.00 81.94 256 PHE A CA 1
ATOM 1978 C C . PHE A 1 256 ? 25.854 7.809 -9.104 1.00 81.94 256 PHE A C 1
ATOM 1980 O O . PHE A 1 256 ? 26.292 7.322 -8.059 1.00 81.94 256 PHE A O 1
ATOM 1987 N N . SER A 1 257 ? 26.601 7.977 -10.190 1.00 81.31 257 SER A N 1
ATOM 1988 C CA . SER A 1 257 ? 28.057 7.882 -10.181 1.00 81.31 257 SER A CA 1
ATOM 1989 C C . SER A 1 257 ? 28.661 9.275 -9.988 1.00 81.31 257 SER A C 1
ATOM 1991 O O . SER A 1 257 ? 28.230 10.210 -10.669 1.00 81.31 257 SER A O 1
ATOM 1993 N N . PRO A 1 258 ? 29.666 9.434 -9.104 1.00 77.44 258 PRO A N 1
ATOM 1994 C CA . PRO A 1 258 ? 30.366 10.701 -8.946 1.00 77.44 258 PRO A CA 1
ATOM 1995 C C . PRO A 1 258 ? 30.996 11.144 -10.267 1.00 77.44 258 PRO A C 1
ATOM 1997 O O . PRO A 1 258 ? 31.833 10.432 -10.826 1.00 77.44 258 PRO A O 1
ATOM 2000 N N . GLY A 1 259 ? 30.597 12.312 -10.759 1.00 70.00 259 GLY A N 1
ATOM 2001 C CA . GLY A 1 259 ? 31.213 12.935 -11.927 1.00 70.00 259 GLY A CA 1
ATOM 2002 C C . GLY A 1 259 ? 32.142 14.082 -11.536 1.00 70.00 259 GLY A C 1
ATOM 2003 O O . GLY A 1 259 ? 32.176 14.530 -10.393 1.00 70.00 259 GLY A O 1
ATOM 2004 N N . ILE A 1 260 ? 32.925 14.565 -12.504 1.00 65.94 260 ILE A N 1
ATOM 2005 C CA . ILE A 1 260 ? 33.904 15.646 -12.280 1.00 65.94 260 ILE A CA 1
ATOM 2006 C C . ILE A 1 260 ? 33.205 16.996 -12.028 1.00 65.94 260 ILE A C 1
ATOM 2008 O O . ILE A 1 260 ? 33.733 17.833 -11.301 1.00 65.94 260 ILE A O 1
ATOM 2012 N N . VAL A 1 261 ? 32.029 17.214 -12.630 1.00 66.94 261 VAL A N 1
ATOM 2013 C CA . VAL A 1 261 ? 31.286 18.491 -12.570 1.00 66.94 261 VAL A CA 1
ATOM 2014 C C . VAL A 1 261 ? 29.876 18.304 -12.004 1.00 66.94 261 VAL A C 1
ATOM 2016 O O . VAL A 1 261 ? 29.458 19.071 -11.143 1.00 66.94 261 VAL A O 1
ATOM 2019 N N . PHE A 1 262 ? 29.163 17.271 -12.450 1.00 72.81 262 PHE A N 1
ATOM 2020 C CA . PHE A 1 262 ? 27.866 16.856 -11.919 1.00 72.81 262 PHE A CA 1
ATOM 2021 C C . PHE A 1 262 ? 27.857 15.339 -11.779 1.00 72.81 262 PHE A C 1
ATOM 2023 O O . PHE A 1 262 ? 28.563 14.658 -12.519 1.00 72.81 262 PHE A O 1
ATOM 2030 N N . ASP A 1 263 ? 27.074 14.822 -10.838 1.00 77.25 263 ASP A N 1
ATOM 2031 C CA . ASP A 1 263 ? 26.861 13.384 -10.727 1.00 77.25 263 ASP A CA 1
ATOM 2032 C C . ASP A 1 263 ? 25.962 12.898 -11.881 1.00 77.25 263 ASP A C 1
ATOM 2034 O O . ASP A 1 263 ? 24.945 13.527 -12.187 1.00 77.25 263 ASP A O 1
ATOM 2038 N N . ASP A 1 264 ? 26.310 11.768 -12.499 1.00 80.56 264 ASP A N 1
ATOM 2039 C CA . ASP A 1 264 ? 25.551 11.177 -13.608 1.00 80.56 264 ASP A CA 1
ATOM 2040 C C . ASP A 1 264 ? 24.696 10.005 -13.121 1.00 80.56 264 ASP A C 1
ATOM 2042 O O . ASP A 1 264 ? 25.128 9.222 -12.273 1.00 80.56 264 ASP A O 1
ATOM 2046 N N . VAL A 1 265 ? 23.490 9.841 -13.676 1.00 84.44 265 VAL A N 1
ATOM 2047 C CA . VAL A 1 265 ? 22.658 8.659 -13.391 1.00 84.44 265 VAL A CA 1
ATOM 2048 C C . VAL A 1 265 ? 23.301 7.439 -14.040 1.00 84.44 265 VAL A C 1
ATOM 2050 O O . VAL A 1 265 ? 23.311 7.314 -15.266 1.00 84.44 265 VAL A O 1
ATOM 2053 N N . SER A 1 266 ? 23.807 6.532 -13.213 1.00 84.31 266 SER A N 1
ATOM 2054 C CA . SER A 1 266 ? 24.518 5.330 -13.639 1.00 84.31 266 SER A CA 1
ATOM 2055 C C . SER A 1 266 ? 23.650 4.083 -13.639 1.00 84.31 266 SER A C 1
ATOM 2057 O O . SER A 1 266 ? 23.920 3.154 -14.396 1.00 84.31 266 SER A O 1
ATOM 2059 N N . THR A 1 267 ? 22.614 4.044 -12.802 1.00 84.94 267 THR A N 1
ATOM 2060 C CA . THR A 1 267 ? 21.747 2.871 -12.667 1.00 84.94 267 THR A CA 1
ATOM 2061 C C . THR A 1 267 ? 20.334 3.288 -12.287 1.00 84.94 267 THR A C 1
ATOM 2063 O O . THR A 1 267 ? 20.134 4.238 -11.526 1.00 84.94 267 THR A O 1
ATOM 2066 N N . ARG A 1 268 ? 19.349 2.569 -12.818 1.00 87.25 268 ARG A N 1
ATOM 2067 C CA . ARG A 1 268 ? 17.922 2.775 -12.593 1.00 87.25 268 ARG A CA 1
ATOM 2068 C C . ARG A 1 268 ? 17.271 1.486 -12.133 1.00 87.25 268 ARG A C 1
ATOM 2070 O O . ARG A 1 268 ? 17.268 0.499 -12.859 1.00 87.25 268 ARG A O 1
ATOM 2077 N N . LEU A 1 269 ? 16.693 1.505 -10.940 1.00 87.31 269 LEU A N 1
ATOM 2078 C CA . LEU A 1 269 ? 16.098 0.321 -10.327 1.00 87.31 269 LEU A CA 1
ATOM 2079 C C . LEU A 1 269 ? 14.655 0.617 -9.938 1.00 87.31 269 LEU A C 1
ATOM 2081 O O . LEU A 1 269 ? 14.394 1.417 -9.043 1.00 87.31 269 LEU A O 1
ATOM 2085 N N . THR A 1 270 ? 13.697 -0.041 -10.585 1.00 87.81 270 THR A N 1
ATOM 2086 C CA . THR A 1 270 ? 12.291 -0.005 -10.172 1.00 87.81 270 THR A CA 1
ATOM 2087 C C . THR A 1 270 ? 12.178 -0.544 -8.754 1.00 87.81 270 THR A C 1
ATOM 2089 O O . THR A 1 270 ? 12.685 -1.630 -8.459 1.00 87.81 270 THR A O 1
ATOM 2092 N N . ALA A 1 271 ? 11.517 0.219 -7.892 1.00 84.75 271 ALA A N 1
ATOM 2093 C CA . ALA A 1 271 ? 11.257 -0.148 -6.510 1.00 84.75 271 ALA A CA 1
ATOM 2094 C C . ALA A 1 271 ? 9.839 -0.701 -6.369 1.00 84.75 271 ALA A C 1
ATOM 2096 O O . ALA A 1 271 ? 9.636 -1.795 -5.842 1.00 84.75 271 ALA A O 1
ATOM 2097 N N . ARG A 1 272 ? 8.847 0.055 -6.855 1.00 87.62 272 ARG A N 1
ATOM 2098 C CA . ARG A 1 272 ? 7.433 -0.261 -6.648 1.00 87.62 272 ARG A CA 1
ATOM 2099 C C . ARG A 1 272 ? 6.556 0.203 -7.795 1.00 87.62 272 ARG A C 1
ATOM 2101 O O . ARG A 1 272 ? 6.875 1.177 -8.478 1.00 87.62 272 ARG A O 1
ATOM 2108 N N . ARG A 1 273 ? 5.412 -0.455 -7.954 1.00 90.44 273 ARG A N 1
ATOM 2109 C CA . ARG A 1 273 ? 4.294 0.021 -8.772 1.00 90.44 273 ARG A CA 1
ATOM 2110 C C . ARG A 1 273 ? 2.987 -0.125 -8.011 1.00 90.44 273 ARG A C 1
ATOM 2112 O O . ARG A 1 273 ? 2.840 -1.043 -7.213 1.00 90.44 273 ARG A O 1
ATOM 2119 N N . LEU A 1 274 ? 2.049 0.763 -8.281 1.00 91.81 274 LEU A N 1
ATOM 2120 C CA . LEU A 1 274 ? 0.736 0.802 -7.655 1.00 91.81 274 LEU A CA 1
ATOM 2121 C C . LEU A 1 274 ? -0.318 1.040 -8.729 1.00 91.81 274 LEU A C 1
ATOM 2123 O O . LEU A 1 274 ? -0.097 1.861 -9.611 1.00 91.81 274 LEU A O 1
ATOM 2127 N N . PHE A 1 275 ? -1.440 0.335 -8.649 1.00 93.88 275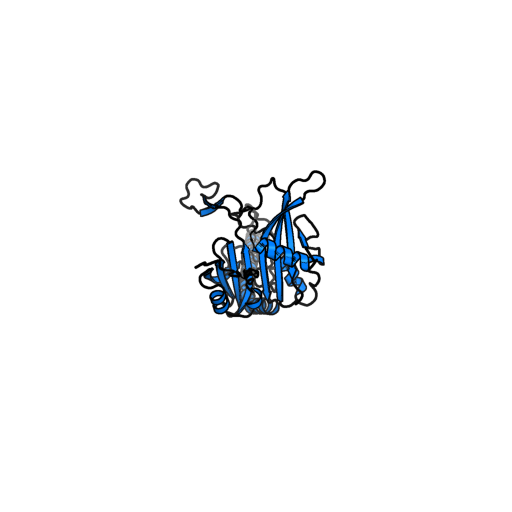 PHE A N 1
ATOM 2128 C CA . PHE A 1 275 ? -2.603 0.487 -9.526 1.00 93.88 275 PHE A CA 1
ATOM 2129 C C . PHE A 1 275 ? -3.848 0.518 -8.659 1.00 93.88 275 PHE A C 1
ATOM 2131 O O . PHE A 1 275 ? -3.980 -0.339 -7.782 1.00 93.88 275 PHE A O 1
ATOM 2138 N N . ILE A 1 276 ? -4.731 1.490 -8.876 1.00 92.12 276 ILE A N 1
ATOM 2139 C CA . ILE A 1 276 ? -5.891 1.713 -8.011 1.00 92.12 276 ILE A CA 1
ATOM 2140 C C . ILE A 1 276 ? -7.137 2.022 -8.843 1.00 92.12 276 ILE A C 1
ATOM 2142 O O . ILE A 1 276 ? -7.077 2.823 -9.773 1.00 92.12 276 ILE A O 1
ATOM 2146 N N . ASP A 1 277 ? -8.264 1.417 -8.464 1.00 93.19 277 ASP A N 1
ATOM 2147 C CA . ASP A 1 277 ? -9.619 1.844 -8.826 1.00 93.19 277 ASP A CA 1
ATOM 2148 C C . ASP A 1 277 ? -10.202 2.660 -7.659 1.00 93.19 277 ASP A C 1
ATOM 2150 O O . ASP A 1 277 ? -10.618 2.112 -6.637 1.00 93.19 277 ASP A O 1
ATOM 2154 N N . MET A 1 278 ? -10.173 3.990 -7.789 1.00 88.44 278 MET A N 1
ATOM 2155 C CA . MET A 1 278 ? -10.535 4.922 -6.718 1.00 88.44 278 MET A CA 1
ATOM 2156 C C . MET A 1 278 ? -12.007 4.829 -6.307 1.00 88.44 278 MET A C 1
ATOM 2158 O O . MET A 1 278 ? -12.265 4.779 -5.101 1.00 88.44 278 MET A O 1
ATOM 2162 N N . PRO A 1 279 ? -12.984 4.791 -7.241 1.00 90.44 279 PRO A N 1
ATOM 2163 C CA . PRO A 1 279 ? -14.377 4.568 -6.875 1.00 90.44 279 PRO A CA 1
ATOM 2164 C C . PRO A 1 279 ? -14.581 3.271 -6.092 1.00 90.44 279 PRO A C 1
ATOM 2166 O O . PRO A 1 279 ? -15.291 3.276 -5.086 1.00 90.44 279 PRO A O 1
ATOM 2169 N N . ALA A 1 280 ? -13.959 2.171 -6.527 1.00 91.88 280 ALA A N 1
ATOM 2170 C CA . ALA A 1 280 ? -14.116 0.885 -5.862 1.00 91.88 280 ALA A CA 1
ATOM 2171 C C . ALA A 1 280 ? -13.443 0.865 -4.479 1.00 91.88 280 ALA A C 1
ATOM 2173 O O . ALA A 1 280 ? -14.030 0.363 -3.521 1.00 91.88 280 ALA A O 1
ATOM 2174 N N . GLU A 1 281 ? -12.254 1.460 -4.344 1.00 90.12 281 GLU A N 1
ATOM 2175 C CA . GLU A 1 281 ? -11.563 1.580 -3.056 1.00 90.12 281 GLU A CA 1
ATOM 2176 C C . GLU A 1 281 ? -12.365 2.438 -2.060 1.00 90.12 281 GLU A C 1
ATOM 2178 O O . GLU A 1 281 ? -12.548 2.039 -0.909 1.00 90.12 281 GLU A O 1
ATOM 2183 N N . GLN A 1 282 ? -12.916 3.575 -2.500 1.00 88.50 282 GLN A N 1
ATOM 2184 C CA . GLN A 1 282 ? -13.769 4.418 -1.653 1.00 88.50 282 GLN A CA 1
ATOM 2185 C C . GLN A 1 282 ? -15.077 3.722 -1.269 1.00 88.50 282 GLN A C 1
ATOM 2187 O O . GLN A 1 282 ? -15.512 3.827 -0.123 1.00 88.50 282 GLN A O 1
ATOM 2192 N N . ALA A 1 283 ? -15.700 2.987 -2.195 1.00 89.81 283 ALA A N 1
ATOM 2193 C CA . ALA A 1 283 ? -16.895 2.204 -1.894 1.00 89.81 283 ALA A CA 1
ATOM 2194 C C . ALA A 1 283 ? -16.604 1.113 -0.850 1.00 89.81 283 ALA A C 1
ATOM 2196 O O . ALA A 1 283 ? -17.399 0.919 0.071 1.00 89.81 283 ALA A O 1
ATOM 2197 N N . ALA A 1 284 ? -15.447 0.451 -0.946 1.00 90.56 284 ALA A N 1
ATOM 2198 C CA . ALA A 1 284 ? -14.996 -0.522 0.044 1.00 90.56 284 ALA A CA 1
ATOM 2199 C C . ALA A 1 284 ? -14.770 0.127 1.419 1.00 90.56 284 ALA A C 1
ATOM 2201 O O . ALA A 1 284 ? -15.260 -0.389 2.423 1.00 90.56 284 ALA A O 1
ATOM 2202 N N . ALA A 1 285 ? -14.098 1.284 1.468 1.00 89.19 285 ALA A N 1
ATOM 2203 C CA . ALA A 1 285 ? -13.882 2.037 2.706 1.00 89.19 285 ALA A CA 1
ATOM 2204 C C . ALA A 1 285 ? -15.213 2.468 3.350 1.00 89.19 285 ALA A C 1
ATOM 2206 O O . ALA A 1 285 ? -15.425 2.283 4.549 1.00 89.19 285 ALA A O 1
ATOM 2207 N N . ALA A 1 286 ? -16.154 2.967 2.545 1.00 89.88 286 ALA A N 1
ATOM 2208 C CA . ALA A 1 286 ? -17.481 3.353 3.013 1.00 89.88 286 ALA A CA 1
ATOM 2209 C C . ALA A 1 286 ? -18.286 2.157 3.550 1.00 89.88 286 ALA A C 1
ATOM 2211 O O . ALA A 1 286 ? -19.012 2.302 4.533 1.00 89.88 286 ALA A O 1
ATOM 2212 N N . ALA A 1 287 ? -18.144 0.974 2.942 1.00 89.25 287 ALA A N 1
ATOM 2213 C CA . ALA A 1 287 ? -18.865 -0.230 3.351 1.00 89.25 287 ALA A CA 1
ATOM 2214 C C . ALA A 1 287 ? -18.429 -0.761 4.725 1.00 89.25 287 ALA A C 1
ATOM 2216 O O . ALA A 1 287 ? -19.265 -1.280 5.461 1.00 89.25 287 ALA A O 1
ATOM 2217 N N . ILE A 1 288 ? -17.149 -0.623 5.083 1.00 90.19 288 ILE A N 1
ATOM 2218 C CA . ILE A 1 288 ? -16.610 -1.117 6.365 1.00 90.19 288 ILE A CA 1
ATOM 2219 C C . ILE A 1 288 ? -16.779 -0.113 7.511 1.00 90.19 288 ILE A C 1
ATOM 2221 O O . ILE A 1 288 ? -16.693 -0.469 8.688 1.00 90.19 288 ILE A O 1
ATOM 2225 N N . ARG A 1 289 ? -17.025 1.158 7.174 1.00 90.44 289 ARG A N 1
ATOM 2226 C CA . ARG A 1 289 ? -17.066 2.271 8.124 1.00 90.44 289 ARG A CA 1
ATOM 2227 C C . ARG A 1 289 ? -18.063 2.081 9.274 1.00 90.44 289 ARG A C 1
ATOM 2229 O O . ARG A 1 289 ? -17.670 2.375 10.399 1.00 90.44 289 ARG A O 1
ATOM 2236 N N . PRO A 1 290 ? -19.309 1.605 9.069 1.00 92.19 290 PRO A N 1
ATOM 2237 C CA . PRO A 1 290 ? -20.271 1.475 10.167 1.00 92.19 290 PRO A CA 1
ATOM 2238 C C . PRO A 1 290 ? -19.815 0.499 11.255 1.00 92.19 290 PRO A C 1
ATOM 2240 O O . PRO A 1 290 ? -19.969 0.776 12.442 1.00 92.19 290 PRO A O 1
ATOM 2243 N N . GLU A 1 291 ? -19.224 -0.627 10.857 1.00 91.56 291 GLU A N 1
ATOM 2244 C CA . GLU A 1 291 ? -18.745 -1.657 11.784 1.00 91.56 291 GLU A CA 1
ATOM 2245 C C . GLU A 1 291 ? -17.507 -1.182 12.551 1.00 91.56 291 GLU A C 1
ATOM 2247 O O . GLU A 1 291 ? -17.435 -1.327 13.774 1.00 91.56 291 GLU A O 1
ATOM 2252 N N . LEU A 1 292 ? -16.569 -0.531 11.856 1.00 92.75 292 LEU A N 1
ATOM 2253 C CA . LEU A 1 292 ? -15.405 0.080 12.491 1.00 92.75 292 LEU A CA 1
ATOM 2254 C C . LEU A 1 292 ? -15.809 1.211 13.454 1.00 92.75 292 LEU A C 1
ATOM 2256 O O . LEU A 1 292 ? -15.258 1.317 14.550 1.00 92.75 292 LEU A O 1
ATOM 2260 N N . GLN A 1 293 ? -16.797 2.031 13.079 1.00 94.19 293 GLN A N 1
ATOM 2261 C CA . GLN A 1 293 ? -17.330 3.096 13.930 1.00 94.19 293 GLN A CA 1
ATOM 2262 C C . GLN A 1 293 ? -17.949 2.521 15.206 1.00 94.19 293 GLN A C 1
ATOM 2264 O O . GLN A 1 293 ? -17.639 3.001 16.291 1.00 94.19 293 GLN A O 1
ATOM 2269 N N . ALA A 1 294 ? -18.745 1.453 15.103 1.00 94.56 294 ALA A N 1
ATOM 2270 C CA . ALA A 1 294 ? -19.335 0.794 16.267 1.00 94.56 294 ALA A CA 1
ATOM 2271 C C . ALA A 1 294 ? -18.269 0.245 17.235 1.00 94.56 294 ALA A C 1
ATOM 2273 O O . ALA A 1 294 ? -18.419 0.370 18.452 1.00 94.56 294 ALA A O 1
ATOM 2274 N N . MET A 1 295 ? -17.173 -0.318 16.710 1.00 94.38 295 MET A N 1
ATOM 2275 C CA . MET A 1 295 ? -16.038 -0.764 17.528 1.00 94.38 295 MET A CA 1
ATOM 2276 C C . MET A 1 295 ? -15.393 0.409 18.281 1.00 94.38 295 MET A C 1
ATOM 2278 O O . MET A 1 295 ? -15.179 0.322 19.491 1.00 94.38 295 MET A O 1
ATOM 2282 N N . ILE A 1 296 ? -15.102 1.511 17.582 1.00 94.25 296 ILE A N 1
ATOM 2283 C CA . ILE A 1 296 ? -14.489 2.708 18.177 1.00 94.25 296 ILE A CA 1
ATOM 2284 C C . ILE A 1 296 ? -15.415 3.350 19.208 1.00 94.25 296 ILE A C 1
ATOM 2286 O O . ILE A 1 296 ? -14.956 3.704 20.292 1.00 94.25 296 ILE A O 1
ATOM 2290 N N . ASP A 1 297 ? -16.706 3.469 18.913 1.00 95.25 297 ASP A N 1
ATOM 2291 C CA . ASP A 1 297 ? -17.685 4.051 19.832 1.00 95.25 297 ASP A CA 1
ATOM 2292 C C . ASP A 1 297 ? -17.796 3.229 21.117 1.00 95.25 297 ASP A C 1
ATOM 2294 O O . ASP A 1 297 ? -17.794 3.800 22.208 1.00 95.25 297 ASP A O 1
ATOM 2298 N N . GLY A 1 298 ? -17.774 1.896 21.015 1.00 95.06 298 GLY A N 1
ATOM 2299 C CA . GLY A 1 298 ? -17.712 1.018 22.184 1.00 95.06 298 GLY A CA 1
ATOM 2300 C C . GLY A 1 298 ? -16.483 1.283 23.061 1.00 95.06 298 GLY A C 1
ATOM 2301 O O . GLY A 1 298 ? -16.597 1.353 24.286 1.00 95.06 298 GLY A O 1
ATOM 2302 N N . ILE A 1 299 ? -15.315 1.506 22.449 1.00 93.50 299 ILE A N 1
ATOM 2303 C CA . ILE A 1 299 ? -14.082 1.850 23.175 1.00 93.50 299 ILE A CA 1
ATOM 2304 C C . ILE A 1 299 ? -14.194 3.244 23.816 1.00 93.50 299 ILE A C 1
ATOM 2306 O O . ILE A 1 299 ? -13.821 3.430 24.975 1.00 93.50 299 ILE A O 1
ATOM 2310 N N . LYS A 1 300 ? -14.764 4.229 23.113 1.00 93.44 300 LYS A N 1
ATOM 2311 C CA . LYS A 1 300 ? -15.001 5.578 23.656 1.00 93.44 300 LYS A CA 1
ATOM 2312 C C . LYS A 1 300 ? -15.958 5.575 24.849 1.00 93.44 300 LYS A C 1
ATOM 2314 O O . LYS A 1 300 ? -15.752 6.345 25.793 1.00 93.44 300 LYS A O 1
ATOM 2319 N N . THR A 1 301 ? -16.973 4.712 24.839 1.00 94.25 301 THR A N 1
ATOM 2320 C CA . THR A 1 301 ? -17.849 4.501 25.999 1.00 94.25 301 THR A CA 1
ATOM 2321 C C . THR A 1 301 ? -17.048 3.966 27.181 1.00 94.25 301 THR A C 1
ATOM 2323 O O . THR A 1 301 ? -17.086 4.575 28.245 1.00 94.25 301 THR A O 1
ATOM 2326 N N . GLN A 1 302 ? -16.223 2.932 26.984 1.00 92.38 302 GLN A N 1
ATOM 2327 C CA . GLN A 1 302 ? -15.364 2.396 28.051 1.00 92.38 302 GLN A CA 1
ATOM 2328 C C . GLN A 1 302 ? -14.409 3.455 28.625 1.00 92.38 302 GLN A C 1
ATOM 2330 O O . GLN A 1 302 ? -14.254 3.555 29.841 1.00 92.38 302 GLN A O 1
ATOM 2335 N N . ILE A 1 303 ? -13.796 4.286 27.775 1.00 89.88 303 ILE A N 1
ATOM 2336 C CA . ILE A 1 303 ? -12.963 5.423 28.203 1.00 89.88 303 ILE A CA 1
ATOM 2337 C C . ILE A 1 303 ? -13.773 6.392 29.078 1.00 89.88 303 ILE A C 1
ATOM 2339 O O . ILE A 1 303 ? -13.307 6.817 30.138 1.00 89.88 303 ILE A O 1
ATOM 2343 N N . SER A 1 304 ? -14.988 6.738 28.651 1.00 91.19 304 SER A N 1
ATOM 2344 C CA . SER A 1 304 ? -15.866 7.658 29.384 1.00 91.19 304 SER A CA 1
ATOM 2345 C C . SER A 1 304 ? -16.284 7.090 30.742 1.00 91.19 304 SER A C 1
ATOM 2347 O O . SER A 1 304 ? -16.218 7.804 31.743 1.00 91.19 304 SER A O 1
ATOM 2349 N N . ASP A 1 305 ? -16.615 5.799 30.801 1.00 91.88 305 ASP A N 1
ATOM 2350 C CA . ASP A 1 305 ? -16.982 5.102 32.036 1.00 91.88 305 ASP A CA 1
ATOM 2351 C C . ASP A 1 305 ? -15.807 5.059 33.022 1.00 91.88 305 ASP A C 1
ATOM 2353 O O . ASP A 1 305 ? -15.973 5.374 34.202 1.00 91.88 305 ASP A O 1
ATOM 2357 N N . ARG A 1 306 ? -14.585 4.768 32.542 1.00 88.56 306 ARG A N 1
ATOM 2358 C CA . ARG A 1 306 ? -13.362 4.815 33.367 1.00 88.56 306 ARG A CA 1
ATOM 2359 C C . ARG A 1 306 ? -13.125 6.204 33.964 1.00 88.56 306 ARG A C 1
ATOM 2361 O O . ARG A 1 306 ? -12.774 6.312 35.140 1.00 88.56 306 ARG A O 1
ATOM 2368 N N . LYS A 1 307 ? -13.328 7.271 33.180 1.00 88.00 307 LYS A N 1
ATOM 2369 C CA . LYS A 1 307 ? -13.211 8.655 33.671 1.00 88.00 307 LYS A CA 1
ATOM 2370 C C . LYS A 1 307 ? -14.266 8.982 34.725 1.00 88.00 307 LYS A C 1
ATOM 2372 O O . LYS A 1 307 ? -13.927 9.570 35.752 1.00 88.00 307 LYS A O 1
ATOM 2377 N N . ALA A 1 308 ? -15.520 8.607 34.482 1.00 88.62 308 ALA A N 1
ATOM 2378 C CA . ALA A 1 308 ? -16.619 8.852 35.411 1.00 88.62 308 ALA A CA 1
ATOM 2379 C C . ALA A 1 308 ? -16.411 8.108 36.738 1.00 88.62 308 ALA A C 1
ATOM 2381 O O . ALA A 1 308 ? -16.565 8.704 37.805 1.00 88.62 308 ALA A O 1
ATOM 2382 N N . GLN A 1 309 ? -15.977 6.845 36.676 1.00 89.12 309 GLN A N 1
ATOM 2383 C CA . GLN A 1 309 ? -15.664 6.056 37.864 1.00 89.12 309 GLN A CA 1
ATOM 2384 C C . GLN A 1 309 ? -14.540 6.698 38.680 1.00 89.12 309 GLN A C 1
ATOM 2386 O O . GLN A 1 309 ? -14.696 6.880 39.884 1.00 89.12 309 GLN A O 1
ATOM 2391 N N . LYS A 1 310 ? -13.447 7.135 38.036 1.00 87.12 310 LYS A N 1
ATOM 2392 C CA . LYS A 1 310 ? -12.345 7.806 38.743 1.00 87.12 310 LYS A CA 1
ATOM 2393 C C . LYS A 1 310 ? -12.796 9.091 39.436 1.00 87.12 310 LYS A C 1
ATOM 2395 O O . LYS A 1 310 ? -12.418 9.324 40.579 1.00 87.12 310 LYS A O 1
ATOM 2400 N N . ALA A 1 311 ? -13.610 9.907 38.766 1.00 85.25 311 ALA A N 1
ATOM 2401 C CA . ALA A 1 311 ? -14.156 11.127 39.357 1.00 85.25 311 ALA A CA 1
ATOM 2402 C C . ALA A 1 311 ? -15.067 10.826 40.562 1.00 85.25 311 ALA A C 1
ATOM 2404 O O . ALA A 1 311 ? -15.009 11.531 41.569 1.00 85.25 311 ALA A O 1
ATOM 2405 N N . SER A 1 312 ? -15.874 9.763 40.478 1.00 86.62 312 SER A N 1
ATOM 2406 C CA . SER A 1 312 ? -16.698 9.283 41.592 1.00 86.62 312 SER A CA 1
ATOM 2407 C C . SER A 1 312 ? -15.844 8.811 42.771 1.00 86.62 312 SER A C 1
ATOM 2409 O O . SER A 1 312 ? -16.108 9.196 43.910 1.00 86.62 312 SER A O 1
ATOM 2411 N N . ASP A 1 313 ? -14.804 8.017 42.511 1.00 86.69 313 ASP A N 1
ATOM 2412 C CA . ASP A 1 313 ? -13.896 7.503 43.540 1.00 86.69 313 ASP A CA 1
ATOM 2413 C C . ASP A 1 313 ? -13.130 8.643 44.230 1.00 86.69 313 ASP A C 1
ATOM 2415 O O . ASP A 1 313 ? -13.050 8.687 45.457 1.00 86.69 313 ASP A O 1
ATOM 2419 N N . ASP A 1 314 ? -12.638 9.620 43.463 1.00 83.25 314 ASP A N 1
ATOM 2420 C CA . ASP A 1 314 ? -11.953 10.802 44.001 1.00 83.25 314 ASP A CA 1
ATOM 2421 C C . ASP A 1 314 ? -12.892 11.691 44.827 1.00 83.25 314 ASP A C 1
ATOM 2423 O O . ASP A 1 314 ? -12.493 12.230 45.866 1.00 83.25 314 ASP A O 1
ATOM 2427 N N . GLY A 1 315 ? -14.155 11.809 44.407 1.00 79.81 315 GLY A N 1
ATOM 2428 C CA . GLY A 1 315 ? -15.205 12.468 45.180 1.00 79.81 315 GLY A CA 1
ATOM 2429 C C . GLY A 1 315 ? -15.489 11.745 46.498 1.00 79.81 315 GLY A C 1
ATOM 2430 O O . GLY A 1 315 ? -15.565 12.381 47.548 1.00 79.81 315 GLY A O 1
ATOM 2431 N N . ALA A 1 316 ? -15.571 10.412 46.476 1.00 75.56 316 ALA A N 1
ATOM 2432 C CA . ALA A 1 316 ? -15.756 9.602 47.678 1.00 75.56 316 ALA A CA 1
ATOM 2433 C C . ALA A 1 316 ? -14.575 9.744 48.656 1.00 75.56 316 ALA A C 1
ATOM 2435 O O . ALA A 1 316 ? -14.793 9.935 49.853 1.00 75.56 316 ALA A O 1
ATOM 2436 N N . VAL A 1 317 ? -13.333 9.729 48.157 1.00 78.25 317 VAL A N 1
ATOM 2437 C CA . VAL A 1 317 ? -12.130 9.979 48.970 1.00 78.25 317 VAL A CA 1
ATOM 2438 C C . VAL A 1 317 ? -12.154 11.388 49.566 1.00 78.25 317 VAL A C 1
ATOM 2440 O O . VAL A 1 317 ? -11.935 11.544 50.766 1.00 78.25 317 VAL A O 1
ATOM 2443 N N . SER A 1 318 ? -12.475 12.410 48.767 1.00 70.69 318 SER A N 1
ATOM 2444 C CA . SER A 1 318 ? -12.571 13.801 49.239 1.00 70.69 318 SER A CA 1
ATOM 2445 C C . SER A 1 318 ? -13.622 13.968 50.342 1.00 70.69 318 SER A C 1
ATOM 2447 O O . SER A 1 318 ? -13.371 14.656 51.335 1.00 70.69 318 SER A O 1
ATOM 2449 N N . ASN A 1 319 ? -14.761 13.279 50.218 1.00 69.94 319 ASN A N 1
ATOM 2450 C CA . ASN A 1 319 ? -15.816 13.259 51.232 1.00 69.94 319 ASN A CA 1
ATOM 2451 C C . ASN A 1 319 ? -15.356 12.591 52.539 1.00 69.94 319 ASN A C 1
ATOM 2453 O O . ASN A 1 319 ? -15.616 13.121 53.617 1.00 69.94 319 ASN A O 1
ATOM 2457 N N . VAL A 1 320 ? -14.636 11.464 52.467 1.00 71.44 320 VAL A N 1
ATOM 2458 C CA . VAL A 1 320 ? -14.069 10.789 53.655 1.00 71.44 320 VAL A CA 1
ATOM 2459 C C . VAL A 1 320 ? -13.018 11.657 54.352 1.00 71.44 320 VAL A C 1
ATOM 2461 O O . VAL A 1 320 ? -12.951 11.677 55.579 1.00 71.44 320 VAL A O 1
ATOM 2464 N N . LEU A 1 321 ? -12.213 12.397 53.587 1.00 78.44 321 LEU A N 1
ATOM 2465 C CA . LEU A 1 321 ? -11.164 13.274 54.114 1.00 78.44 321 LEU A CA 1
ATOM 2466 C C . LEU A 1 321 ? -11.693 14.612 54.662 1.00 78.44 321 LEU A C 1
ATOM 2468 O O . LEU A 1 321 ? -10.896 15.450 55.081 1.00 78.44 321 LEU A O 1
ATOM 2472 N N . GLY A 1 322 ? -13.013 14.828 54.675 1.00 58.28 322 GLY A N 1
ATOM 2473 C CA . GLY A 1 322 ? -13.623 16.062 55.181 1.00 58.28 322 GLY A CA 1
ATOM 2474 C C . GLY A 1 322 ? -13.324 17.296 54.324 1.00 58.28 322 GLY A C 1
ATOM 2475 O O . GLY A 1 322 ? -13.484 18.417 54.796 1.00 58.28 322 GLY A O 1
ATOM 2476 N N . ALA A 1 323 ? -12.878 17.091 53.081 1.00 63.91 323 ALA A N 1
ATOM 2477 C CA . ALA A 1 323 ? -12.621 18.148 52.104 1.00 63.91 323 ALA A CA 1
ATOM 2478 C C . ALA A 1 323 ? -13.853 18.467 51.233 1.00 63.91 323 ALA A C 1
ATOM 2480 O O . ALA A 1 323 ? -13.777 19.326 50.355 1.00 63.91 323 ALA A O 1
ATOM 2481 N N . GLY A 1 324 ? -14.972 17.768 51.444 1.00 52.53 324 GLY A N 1
ATOM 2482 C CA . GLY A 1 324 ? -16.229 18.025 50.745 1.00 52.53 324 GLY A CA 1
ATOM 2483 C C . GLY A 1 324 ? -16.921 19.293 51.255 1.00 52.53 324 GLY A C 1
ATOM 2484 O O . GLY A 1 324 ? -17.035 19.485 52.465 1.00 52.53 324 GLY A O 1
ATOM 2485 N N . ASN A 1 325 ? -17.382 20.133 50.323 1.00 44.72 325 ASN A N 1
ATOM 2486 C CA . ASN A 1 325 ? -18.461 21.098 50.573 1.00 44.72 325 ASN A CA 1
ATOM 2487 C C . ASN A 1 325 ? -19.770 20.368 50.888 1.00 44.72 325 ASN A C 1
ATOM 2489 O O . ASN A 1 325 ? -20.042 19.358 50.197 1.00 44.72 325 ASN A O 1
#

Nearest PDB structures (foldseek):
  2x9k-assembly1_A  TM=2.210E-01  e=2.785E+00  Escherichia coli K-12
  7q5c-assembly1_XXX  TM=2.079E-01  e=5.487E+00  Escherichia coli K-12